Protein AF-A0A7Z9QZH4-F1 (afdb_monomer)

Sequence (266 aa):
MAEKILFDVNVILDYVLETGDYTSVEYAINKISNCQLYGFFPAGLVPLLSHLLEQKLAKTPHPRITYSKEKLKKVMSHLQLIATTGEDALAILDTDSYLTIETARRVCPDAMVITDSPSSLKQFRTFTPRAFVEYYKDRCEKESDQVLFLNLEREYINLMEEVDQALLSVAAKAQYIMGPEVSQFEAGAASYLGTKHAIGVASGTDALVLALRALAIQRSGQEFFSEEDLIITSSFTFIATGDAILRAGATPLFVDIDPNDFNLNV

Radius of gyration: 27.43 Å; Cα contacts (8 Å, |Δi|>4): 304; chains: 1; bounding box: 63×35×81 Å

pLDDT: mean 84.45, std 13.61, range [44.09, 98.56]

Structure (mmCIF, N/CA/C/O backbone):
data_AF-A0A7Z9QZH4-F1
#
_entry.id   AF-A0A7Z9QZH4-F1
#
loop_
_atom_site.group_PDB
_atom_site.id
_atom_site.type_symbol
_atom_site.label_atom_id
_atom_site.label_alt_id
_atom_site.label_comp_id
_atom_site.label_asym_id
_atom_site.label_entity_id
_atom_site.label_seq_id
_atom_site.pdbx_PDB_ins_code
_atom_site.Cartn_x
_atom_site.Cartn_y
_atom_site.Cartn_z
_atom_site.occupancy
_atom_site.B_iso_or_equiv
_atom_site.auth_seq_id
_atom_site.auth_comp_id
_atom_site.auth_asym_id
_atom_site.auth_atom_id
_atom_site.pdbx_PDB_model_num
ATOM 1 N N . MET A 1 1 ? -2.272 -12.629 -16.369 1.00 53.81 1 MET A N 1
ATOM 2 C CA . MET A 1 1 ? -1.274 -11.764 -15.693 1.00 53.81 1 MET A CA 1
ATOM 3 C C . MET A 1 1 ? -0.600 -10.963 -16.794 1.00 53.81 1 MET A C 1
ATOM 5 O O . MET A 1 1 ? -0.205 -11.583 -17.772 1.00 53.81 1 MET A O 1
ATOM 9 N N . ALA A 1 2 ? -0.591 -9.628 -16.739 1.00 65.62 2 ALA A N 1
ATOM 10 C CA . ALA A 1 2 ? -0.040 -8.840 -17.845 1.00 65.62 2 ALA A CA 1
ATOM 11 C C . ALA A 1 2 ? 1.472 -9.080 -17.951 1.00 65.62 2 ALA A C 1
ATOM 13 O O . ALA A 1 2 ? 2.190 -9.034 -16.952 1.00 65.62 2 ALA A O 1
ATOM 14 N N . GLU A 1 3 ? 1.931 -9.414 -19.154 1.00 78.88 3 GLU A N 1
ATOM 15 C CA . GLU A 1 3 ? 3.306 -9.842 -19.377 1.00 78.88 3 GLU A CA 1
ATOM 16 C C . GLU A 1 3 ? 4.289 -8.669 -19.239 1.00 78.88 3 GLU A C 1
ATOM 18 O O . GLU A 1 3 ? 3.986 -7.522 -19.585 1.00 78.88 3 GLU A O 1
ATOM 23 N N . LYS A 1 4 ? 5.480 -8.973 -18.718 1.00 85.88 4 LYS A N 1
ATOM 24 C CA . LYS A 1 4 ? 6.554 -8.01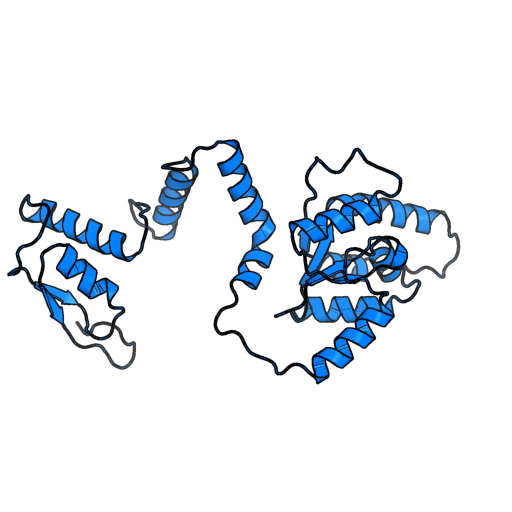1 -18.458 1.00 85.88 4 LYS A CA 1
ATOM 25 C C . LYS A 1 4 ? 7.594 -8.105 -19.561 1.00 85.88 4 LYS A C 1
ATOM 27 O O . LYS A 1 4 ? 8.046 -9.202 -19.893 1.00 85.88 4 LYS A O 1
ATOM 32 N N . ILE A 1 5 ? 7.965 -6.965 -20.123 1.00 88.06 5 ILE A N 1
ATOM 33 C CA . ILE A 1 5 ? 8.861 -6.869 -21.269 1.00 88.06 5 ILE A CA 1
ATOM 34 C C . ILE A 1 5 ? 10.009 -5.945 -20.934 1.00 88.06 5 ILE A C 1
ATOM 36 O O . ILE A 1 5 ? 9.802 -4.821 -20.482 1.00 88.06 5 ILE A O 1
ATOM 40 N N . LEU A 1 6 ? 11.213 -6.412 -21.223 1.00 87.62 6 LEU A N 1
ATOM 41 C CA . LEU A 1 6 ? 12.423 -5.618 -21.150 1.00 87.62 6 LEU A CA 1
ATOM 42 C C . LEU A 1 6 ? 12.956 -5.393 -22.564 1.00 87.62 6 LEU A C 1
ATOM 44 O O . LEU A 1 6 ? 13.095 -6.344 -23.337 1.00 87.62 6 LEU A O 1
ATOM 48 N N . PHE A 1 7 ? 13.243 -4.140 -22.904 1.00 87.06 7 PHE A N 1
ATOM 49 C CA . PHE A 1 7 ? 13.816 -3.803 -24.202 1.00 87.06 7 PHE A CA 1
ATOM 50 C C . PHE A 1 7 ? 15.331 -3.675 -24.125 1.00 87.06 7 PHE A C 1
ATOM 52 O O . PHE A 1 7 ? 15.864 -2.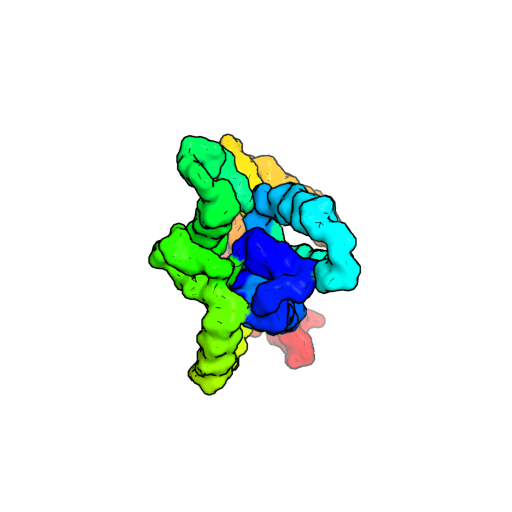967 -23.271 1.00 87.06 7 PHE A O 1
ATOM 59 N N . ASP A 1 8 ? 15.997 -4.302 -25.085 1.00 85.62 8 ASP A N 1
ATOM 60 C CA . ASP A 1 8 ? 17.389 -4.033 -25.415 1.00 85.62 8 ASP A CA 1
ATOM 61 C C . ASP A 1 8 ? 17.554 -2.591 -25.936 1.00 85.62 8 ASP A C 1
ATOM 63 O O . ASP A 1 8 ? 16.694 -2.061 -26.654 1.00 85.62 8 ASP A O 1
ATOM 67 N N . VAL A 1 9 ? 18.677 -1.951 -25.601 1.00 85.25 9 VAL A N 1
ATOM 68 C CA . VAL A 1 9 ? 19.009 -0.594 -26.055 1.00 85.25 9 VAL A CA 1
ATOM 69 C C . VAL A 1 9 ? 19.016 -0.478 -27.581 1.00 85.25 9 VAL A C 1
ATOM 71 O O . VAL A 1 9 ? 18.531 0.524 -28.112 1.00 85.25 9 VAL A O 1
ATOM 74 N N . ASN A 1 10 ? 19.486 -1.504 -28.296 1.00 85.00 10 ASN A N 1
ATOM 75 C CA . ASN A 1 10 ? 19.565 -1.497 -29.757 1.00 85.00 10 ASN A CA 1
ATOM 76 C C . ASN A 1 10 ? 18.176 -1.572 -30.405 1.00 85.00 10 ASN A C 1
ATOM 78 O O . ASN A 1 10 ? 17.927 -0.911 -31.413 1.00 85.00 10 ASN A O 1
ATOM 82 N N . VAL A 1 11 ? 17.231 -2.271 -29.770 1.00 88.44 11 VAL A N 1
ATOM 83 C CA . VAL A 1 11 ? 15.832 -2.348 -30.218 1.00 88.44 11 VAL A CA 1
ATOM 84 C C . VAL A 1 11 ? 15.126 -0.998 -30.066 1.00 88.44 11 VAL A C 1
ATOM 86 O O . VAL A 1 11 ? 14.405 -0.565 -30.969 1.00 88.44 11 VAL A O 1
ATOM 89 N N . ILE A 1 12 ? 15.358 -0.294 -28.952 1.00 88.44 12 ILE A N 1
ATOM 90 C CA . ILE A 1 12 ? 14.843 1.071 -28.755 1.00 88.44 12 ILE A CA 1
ATOM 91 C C . ILE A 1 12 ? 15.473 2.040 -29.758 1.00 88.44 12 ILE A C 1
ATOM 93 O O . ILE A 1 12 ? 14.777 2.879 -30.336 1.00 88.44 12 ILE A O 1
ATOM 97 N N . LEU A 1 13 ? 16.779 1.911 -29.986 1.00 87.12 13 LEU A N 1
ATOM 98 C CA . LEU A 1 13 ? 17.524 2.729 -30.934 1.00 87.12 13 LEU A CA 1
ATOM 99 C C . LEU A 1 13 ? 16.974 2.581 -32.358 1.00 87.12 13 LEU A C 1
ATOM 101 O O . LEU A 1 13 ? 16.729 3.585 -33.026 1.00 87.12 13 LEU A O 1
ATOM 105 N N . ASP A 1 14 ? 16.725 1.348 -32.794 1.00 87.06 14 ASP A N 1
ATOM 106 C CA . ASP A 1 14 ? 16.141 1.057 -34.102 1.00 87.06 14 ASP A CA 1
ATOM 107 C C . ASP A 1 14 ? 14.718 1.609 -34.242 1.00 87.06 14 ASP A C 1
ATOM 109 O O . ASP A 1 14 ? 14.377 2.201 -35.267 1.00 87.06 14 ASP A O 1
ATOM 113 N N . TYR A 1 15 ? 13.906 1.534 -33.184 1.00 89.50 15 TYR A N 1
ATOM 114 C CA . TYR A 1 15 ? 12.572 2.134 -33.182 1.00 89.50 15 TYR A CA 1
ATOM 115 C C . TYR A 1 15 ? 12.590 3.661 -33.347 1.00 89.50 15 TYR A C 1
ATOM 117 O O . TYR A 1 15 ? 11.809 4.218 -34.124 1.00 89.50 15 TYR A O 1
ATOM 125 N N . VAL A 1 16 ? 13.487 4.344 -32.632 1.00 87.56 16 VAL A N 1
ATOM 126 C CA . VAL A 1 16 ? 13.601 5.813 -32.639 1.00 87.56 16 VAL A CA 1
ATOM 127 C C . VAL A 1 16 ? 14.192 6.349 -33.948 1.00 87.56 16 VAL A C 1
ATOM 129 O O . VAL A 1 16 ? 13.857 7.465 -34.358 1.00 87.56 16 VAL A O 1
ATOM 132 N N . LEU A 1 17 ? 15.056 5.563 -34.596 1.00 86.50 17 LEU A N 1
ATOM 133 C CA . LEU A 1 17 ? 15.681 5.885 -35.883 1.00 86.50 17 LEU A CA 1
ATOM 134 C C . LEU A 1 17 ? 14.891 5.371 -37.098 1.00 86.50 17 LEU A C 1
ATOM 136 O O . LEU A 1 17 ? 15.299 5.624 -38.232 1.00 86.50 17 LEU A O 1
ATOM 140 N N . GLU A 1 18 ? 13.787 4.655 -36.864 1.00 85.88 18 GLU A N 1
ATOM 141 C CA . GLU A 1 18 ? 12.973 3.988 -37.892 1.00 85.88 18 GLU A CA 1
ATOM 142 C C . GLU A 1 18 ? 13.789 3.024 -38.769 1.00 85.88 18 GLU A C 1
ATOM 144 O O . GLU A 1 18 ? 13.558 2.875 -39.971 1.00 85.88 18 GLU A O 1
ATOM 149 N N . THR A 1 19 ? 14.763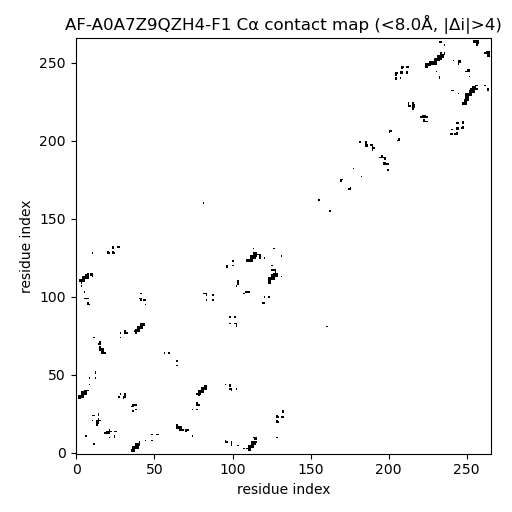 2.358 -38.150 1.00 82.19 19 THR A N 1
ATOM 150 C CA . THR A 1 19 ? 15.607 1.332 -38.765 1.00 82.19 19 THR A CA 1
ATOM 151 C C . THR A 1 19 ? 15.194 -0.062 -38.295 1.00 82.19 19 THR A C 1
ATOM 153 O O . THR A 1 19 ? 14.442 -0.215 -37.336 1.00 82.19 19 THR A O 1
ATOM 156 N N . GLY A 1 20 ? 15.647 -1.104 -38.998 1.00 83.44 20 GLY A N 1
ATOM 157 C CA . GLY A 1 20 ? 15.340 -2.488 -38.623 1.00 83.44 20 GLY A CA 1
ATOM 158 C C . GLY A 1 20 ? 13.835 -2.798 -38.628 1.00 83.44 20 GLY A C 1
ATOM 159 O O . GLY A 1 20 ? 13.087 -2.294 -39.466 1.00 83.44 20 GLY A O 1
ATOM 160 N N . ASP A 1 21 ? 13.392 -3.642 -37.694 1.00 84.12 21 ASP A N 1
ATOM 161 C CA . ASP A 1 21 ? 11.978 -4.005 -37.510 1.00 84.12 21 ASP A CA 1
ATOM 162 C C . ASP A 1 21 ? 11.280 -3.096 -36.482 1.00 84.12 21 ASP A C 1
ATOM 164 O O . ASP A 1 21 ? 10.748 -3.543 -35.462 1.00 84.12 21 ASP A O 1
ATOM 168 N N . TYR A 1 22 ? 11.283 -1.787 -36.743 1.00 84.88 22 TYR A N 1
ATOM 169 C CA . TYR A 1 22 ? 10.650 -0.817 -35.847 1.00 84.88 22 TYR A CA 1
ATOM 170 C C . TYR A 1 22 ? 9.131 -1.015 -35.722 1.00 84.88 22 TYR A C 1
ATOM 172 O O . TYR A 1 22 ? 8.550 -0.626 -34.712 1.00 84.88 22 TYR A O 1
ATOM 180 N N . THR A 1 23 ? 8.473 -1.617 -36.718 1.00 87.69 23 THR A N 1
ATOM 181 C CA . THR A 1 23 ? 7.020 -1.853 -36.716 1.00 87.69 23 THR A CA 1
ATOM 182 C C . THR A 1 23 ? 6.591 -2.837 -35.636 1.00 87.69 23 THR A C 1
ATOM 184 O O . THR A 1 23 ? 5.574 -2.630 -34.969 1.00 87.69 23 THR A O 1
ATOM 187 N N . SER A 1 24 ? 7.377 -3.893 -35.416 1.00 90.44 24 SER A N 1
ATOM 188 C CA . SER A 1 24 ? 7.103 -4.850 -34.345 1.00 90.44 24 SER A CA 1
ATOM 189 C C . SER A 1 24 ? 7.359 -4.244 -32.964 1.00 90.44 24 SER A C 1
ATOM 191 O O . SER A 1 24 ? 6.607 -4.501 -32.023 1.00 90.44 24 SER A O 1
ATOM 193 N N . VAL A 1 25 ? 8.368 -3.375 -32.849 1.00 89.06 25 VAL A N 1
ATOM 194 C CA . VAL A 1 25 ? 8.623 -2.611 -31.617 1.00 89.06 25 VAL A CA 1
ATOM 195 C C . VAL A 1 25 ? 7.486 -1.624 -31.346 1.00 89.06 25 VAL A C 1
ATOM 197 O O . VAL A 1 25 ? 7.002 -1.536 -30.220 1.00 89.06 25 VAL A O 1
ATOM 200 N N . GLU A 1 26 ? 6.985 -0.939 -32.378 1.00 90.25 26 GLU A N 1
ATOM 201 C CA . GLU A 1 26 ? 5.835 -0.036 -32.273 1.00 90.25 26 GLU A CA 1
ATOM 202 C C . GLU A 1 26 ? 4.579 -0.758 -31.773 1.00 90.25 26 GLU A C 1
ATOM 204 O O . GLU A 1 26 ? 3.851 -0.229 -30.930 1.00 90.25 26 GLU A O 1
ATOM 209 N N . TYR A 1 27 ? 4.343 -1.986 -32.244 1.00 89.62 27 TYR A N 1
ATOM 210 C CA . TYR A 1 27 ? 3.264 -2.828 -31.736 1.00 89.62 27 TYR A CA 1
ATOM 211 C C . TYR A 1 27 ? 3.414 -3.092 -30.232 1.00 89.62 27 TYR A C 1
ATOM 213 O O . TYR A 1 27 ? 2.461 -2.867 -29.485 1.00 89.62 27 TYR A O 1
ATOM 221 N N . ALA A 1 28 ? 4.601 -3.513 -29.778 1.00 88.62 28 ALA A N 1
ATOM 222 C CA . ALA A 1 28 ? 4.865 -3.763 -28.361 1.00 88.62 28 ALA A CA 1
ATOM 223 C C . ALA A 1 28 ? 4.669 -2.493 -27.509 1.00 88.62 28 ALA A C 1
ATOM 225 O O . ALA A 1 28 ? 3.976 -2.535 -26.493 1.00 88.62 28 ALA A O 1
ATOM 226 N N . ILE A 1 29 ? 5.180 -1.343 -27.963 1.00 89.12 29 ILE A N 1
ATOM 227 C CA . ILE A 1 29 ? 5.008 -0.049 -27.282 1.00 89.12 29 ILE A CA 1
ATOM 228 C C . ILE A 1 29 ? 3.529 0.334 -27.187 1.00 89.12 29 ILE A C 1
ATOM 230 O O . ILE A 1 29 ? 3.075 0.735 -26.121 1.00 89.12 29 ILE A O 1
ATOM 234 N N . ASN A 1 30 ? 2.744 0.172 -28.257 1.00 88.00 30 ASN A N 1
ATOM 235 C CA . ASN A 1 30 ? 1.309 0.477 -28.224 1.00 88.00 30 ASN A CA 1
ATOM 236 C C . ASN A 1 30 ? 0.546 -0.415 -27.231 1.00 88.00 30 ASN A C 1
ATOM 238 O O . ASN A 1 30 ? -0.403 0.037 -26.593 1.00 88.00 30 ASN A O 1
ATOM 242 N N . LYS A 1 31 ? 0.953 -1.679 -27.078 1.00 87.50 31 LYS A N 1
ATOM 243 C CA . LYS A 1 31 ? 0.379 -2.586 -26.075 1.00 87.50 31 LYS A CA 1
ATOM 244 C C . LYS A 1 31 ? 0.724 -2.165 -24.646 1.00 87.50 31 LYS A C 1
ATOM 246 O O . LYS A 1 31 ? -0.147 -2.233 -23.781 1.00 8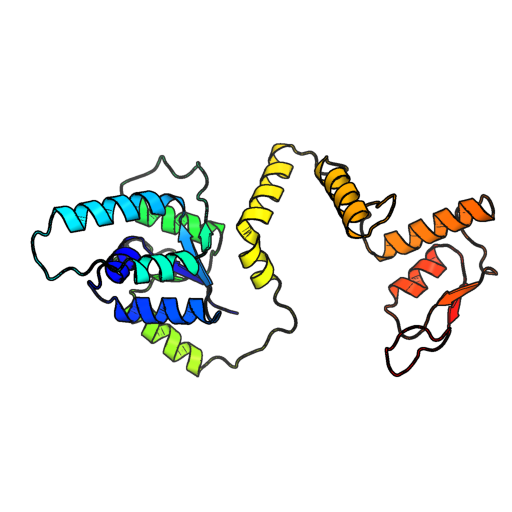7.50 31 LYS A O 1
ATOM 251 N N . ILE A 1 32 ? 1.933 -1.651 -24.423 1.00 86.25 32 ILE A N 1
ATOM 252 C CA . ILE A 1 32 ? 2.335 -1.054 -23.141 1.00 86.25 32 ILE A CA 1
ATOM 253 C C . ILE A 1 32 ? 1.526 0.221 -22.863 1.00 86.25 32 ILE A C 1
ATOM 255 O O . ILE A 1 32 ? 0.947 0.357 -21.788 1.00 86.25 32 ILE A O 1
ATOM 259 N N . SER A 1 33 ? 1.384 1.112 -23.851 1.00 83.62 33 SER A N 1
ATOM 260 C CA . SER A 1 33 ? 0.583 2.341 -23.727 1.00 83.62 33 SER A CA 1
ATOM 261 C C . SER A 1 33 ? -0.885 2.086 -23.378 1.00 83.62 33 SER A C 1
ATOM 263 O O . SER A 1 33 ? -1.502 2.902 -22.703 1.00 83.62 33 SER A O 1
ATOM 265 N N . ASN A 1 34 ? -1.439 0.946 -23.794 1.00 80.69 34 ASN A N 1
ATOM 266 C CA . ASN A 1 34 ? -2.808 0.533 -23.472 1.00 80.69 34 ASN A CA 1
ATOM 267 C C . ASN A 1 34 ? -2.903 -0.326 -22.195 1.00 80.69 34 ASN A C 1
ATOM 269 O O . ASN A 1 34 ? -3.918 -0.987 -21.979 1.00 80.69 34 ASN A O 1
ATOM 273 N N . CYS A 1 35 ? -1.849 -0.362 -21.370 1.00 72.31 35 CYS A N 1
ATOM 274 C CA . CYS A 1 35 ? -1.759 -1.152 -20.137 1.00 72.31 35 CYS A CA 1
ATOM 275 C C . CYS A 1 35 ? -1.993 -2.666 -20.326 1.00 72.31 35 CYS A C 1
ATOM 277 O O . CYS A 1 35 ? -2.408 -3.346 -19.388 1.00 72.31 35 CYS A O 1
ATOM 279 N N . GLN A 1 36 ? -1.740 -3.203 -21.524 1.00 77.62 36 GLN A N 1
ATOM 280 C CA . GLN A 1 36 ? -1.853 -4.643 -21.807 1.00 77.62 36 GLN A CA 1
ATOM 281 C C . GLN A 1 36 ? -0.550 -5.397 -21.490 1.00 77.62 36 GLN A C 1
ATOM 283 O O . GLN A 1 36 ? -0.554 -6.618 -21.344 1.00 77.62 36 GLN A O 1
ATOM 288 N N . LEU A 1 37 ? 0.557 -4.660 -21.398 1.00 84.00 37 LEU A N 1
ATOM 289 C CA . LEU A 1 37 ? 1.911 -5.132 -21.122 1.00 84.00 37 LEU A CA 1
ATOM 290 C C . LEU A 1 37 ? 2.602 -4.144 -20.182 1.00 84.00 37 LEU A C 1
ATOM 292 O O . LEU A 1 37 ? 2.298 -2.950 -20.216 1.00 84.00 37 LEU A O 1
ATOM 296 N N . TYR A 1 38 ? 3.571 -4.625 -19.410 1.00 84.50 38 TYR A N 1
ATOM 297 C CA . TYR A 1 38 ? 4.493 -3.766 -18.670 1.00 84.50 38 TYR A CA 1
ATOM 298 C C . TYR A 1 38 ? 5.810 -3.664 -19.424 1.00 84.50 38 TYR A C 1
ATOM 300 O O . TYR A 1 38 ? 6.416 -4.682 -19.751 1.00 84.50 38 TYR A O 1
ATOM 308 N N . GLY A 1 39 ? 6.235 -2.439 -19.718 1.00 87.81 39 GLY A N 1
ATOM 309 C CA . GLY A 1 39 ? 7.493 -2.169 -20.398 1.00 87.81 39 GLY A CA 1
ATOM 310 C C . GLY A 1 39 ? 8.528 -1.616 -19.435 1.00 87.81 39 GLY A C 1
ATOM 311 O O . GLY A 1 39 ? 8.266 -0.634 -18.747 1.00 87.81 39 GLY A O 1
ATOM 312 N N . PHE A 1 40 ? 9.713 -2.207 -19.443 1.00 86.81 40 PHE A N 1
ATOM 313 C CA . PHE A 1 40 ? 10.831 -1.813 -18.602 1.00 86.81 40 PHE A CA 1
ATOM 314 C C . PHE A 1 40 ? 12.051 -1.449 -19.446 1.00 86.81 40 PHE A C 1
ATOM 316 O O . PHE A 1 40 ? 12.237 -1.967 -20.555 1.00 86.81 40 PHE A O 1
ATOM 323 N N . PHE A 1 41 ? 12.898 -0.573 -18.907 1.00 86.06 41 PHE A N 1
ATOM 324 C CA . PHE A 1 41 ? 14.189 -0.223 -19.495 1.00 86.06 41 PHE A CA 1
ATOM 325 C C . PHE A 1 41 ? 15.240 0.040 -18.403 1.00 86.06 41 PHE A C 1
ATOM 327 O O . PHE A 1 41 ? 14.943 0.756 -17.441 1.00 86.06 41 PHE A O 1
ATOM 334 N N . PRO A 1 42 ? 16.470 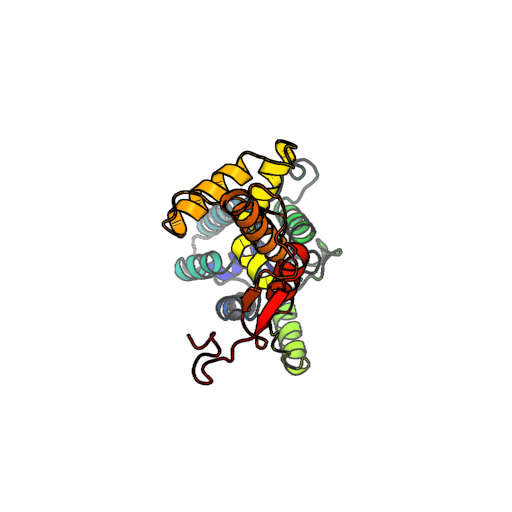-0.495 -18.515 1.00 82.81 42 PRO A N 1
ATOM 335 C CA . PRO A 1 42 ? 17.509 -0.233 -17.522 1.00 82.81 42 PRO A CA 1
ATOM 336 C C . PRO A 1 42 ? 17.919 1.247 -17.523 1.00 82.81 42 PRO A C 1
ATOM 338 O O . PRO A 1 42 ? 18.373 1.784 -18.536 1.00 82.81 42 PRO A O 1
ATOM 341 N N . ALA A 1 43 ? 17.819 1.916 -16.373 1.00 80.31 43 ALA A N 1
ATOM 342 C CA . ALA A 1 43 ? 18.151 3.335 -16.227 1.00 80.31 43 ALA A CA 1
ATOM 343 C C . ALA A 1 43 ? 19.622 3.623 -16.584 1.00 80.31 43 ALA A C 1
ATOM 345 O O . ALA A 1 43 ? 19.926 4.640 -17.208 1.00 80.31 43 ALA A O 1
ATOM 346 N N . GLY A 1 44 ? 20.528 2.687 -16.270 1.00 75.56 44 GLY A N 1
ATOM 347 C CA . GLY A 1 44 ? 21.949 2.770 -16.623 1.00 75.56 44 GLY A CA 1
ATOM 348 C C . GLY A 1 44 ? 22.228 2.799 -18.133 1.00 75.56 44 GLY A C 1
ATOM 349 O O . GLY A 1 44 ? 23.284 3.275 -18.545 1.00 75.56 44 GLY A O 1
ATOM 350 N N . LEU A 1 45 ? 21.279 2.359 -18.970 1.00 80.62 45 LEU A N 1
ATOM 351 C CA . LEU A 1 45 ? 21.405 2.377 -20.432 1.00 80.62 45 LEU A CA 1
ATOM 352 C C . LEU A 1 45 ? 20.857 3.655 -21.077 1.00 80.62 45 LEU A C 1
ATOM 354 O O . LEU A 1 45 ? 21.084 3.874 -22.264 1.00 80.62 45 LEU A O 1
ATOM 358 N N . VAL A 1 46 ? 20.193 4.542 -20.328 1.00 81.62 46 VAL A N 1
ATOM 359 C CA . VAL A 1 46 ? 19.674 5.817 -20.865 1.00 81.62 46 VAL A CA 1
ATOM 360 C C . VAL A 1 46 ? 20.797 6.745 -21.370 1.00 81.62 46 VAL A C 1
ATOM 362 O O . VAL A 1 46 ? 20.670 7.287 -22.477 1.00 81.62 46 VAL A O 1
ATOM 365 N N . PRO A 1 47 ? 21.928 6.919 -20.649 1.00 78.06 47 PRO A N 1
ATOM 366 C CA . PRO A 1 47 ? 23.064 7.674 -21.177 1.00 78.06 47 PRO A CA 1
ATOM 367 C C . PRO A 1 47 ? 23.681 7.011 -22.414 1.00 78.06 47 PRO A C 1
ATOM 369 O O . PRO A 1 47 ? 24.047 7.704 -23.364 1.00 78.06 47 PRO A O 1
ATOM 372 N N . LEU A 1 48 ? 23.751 5.673 -22.434 1.00 79.56 48 LEU A N 1
ATOM 373 C CA . LEU A 1 48 ? 24.275 4.920 -23.573 1.00 79.56 48 LEU A CA 1
ATOM 374 C C . LEU A 1 48 ? 23.389 5.092 -24.810 1.00 79.56 48 LEU A C 1
ATOM 376 O O . LEU A 1 48 ? 23.908 5.361 -25.888 1.00 79.56 48 LEU A O 1
ATOM 380 N N . LEU A 1 49 ? 22.064 5.022 -24.654 1.00 81.88 49 LEU A N 1
ATOM 381 C CA . LEU A 1 49 ? 21.104 5.288 -25.726 1.00 81.88 49 LEU A CA 1
ATOM 382 C C . LEU A 1 49 ? 21.349 6.667 -26.351 1.00 81.88 49 LEU A C 1
ATOM 384 O O . LEU A 1 49 ? 21.409 6.790 -27.573 1.00 81.88 49 LEU A O 1
ATOM 388 N N . SER A 1 50 ? 21.544 7.690 -25.514 1.00 76.88 50 SER A N 1
ATOM 389 C CA . SER A 1 50 ? 21.831 9.057 -25.968 1.00 76.88 50 SER A CA 1
ATOM 390 C C . SER A 1 50 ? 23.146 9.127 -26.754 1.00 76.88 50 SER A C 1
ATOM 392 O O . SER A 1 50 ? 23.179 9.673 -27.856 1.00 76.88 50 SER A O 1
ATOM 394 N N . HIS A 1 51 ? 24.208 8.498 -26.241 1.00 79.50 51 HIS A N 1
ATOM 395 C CA . HIS A 1 51 ? 25.505 8.441 -26.915 1.00 79.50 51 HIS A CA 1
ATOM 396 C C . HIS A 1 51 ? 25.450 7.689 -28.258 1.00 79.50 51 HIS A C 1
ATOM 398 O O . HIS A 1 51 ? 25.994 8.154 -29.262 1.00 79.50 51 HIS A O 1
ATOM 404 N N . LEU A 1 52 ? 24.774 6.538 -28.304 1.00 81.12 52 LEU A N 1
ATOM 405 C CA . LEU A 1 52 ? 24.622 5.730 -29.517 1.00 81.12 52 LEU A CA 1
ATOM 406 C C . LEU A 1 52 ? 23.773 6.445 -30.577 1.00 81.12 52 LEU A C 1
ATOM 408 O O . LEU A 1 52 ? 24.106 6.382 -31.764 1.00 81.12 52 LEU A O 1
ATOM 412 N N . LEU A 1 53 ? 22.719 7.160 -30.162 1.00 81.56 53 LEU A N 1
ATOM 413 C CA . LEU A 1 53 ? 21.927 8.033 -31.036 1.00 81.56 53 LEU A CA 1
ATOM 414 C C . LEU A 1 53 ? 22.812 9.101 -31.688 1.00 81.56 53 LEU A C 1
ATOM 416 O O . LEU A 1 53 ? 22.823 9.220 -32.915 1.00 81.56 53 LEU A O 1
ATOM 420 N N . GLU A 1 54 ? 23.594 9.837 -30.894 1.00 78.25 54 GLU A N 1
ATOM 421 C CA . GLU A 1 54 ? 24.522 10.858 -31.398 1.00 78.25 54 GLU A CA 1
ATOM 422 C C . GLU A 1 54 ? 25.551 10.265 -32.366 1.00 78.25 54 GLU A C 1
ATOM 424 O O . GLU A 1 54 ? 25.792 10.815 -33.444 1.00 78.25 54 GLU A O 1
ATOM 429 N N . GLN A 1 55 ? 26.121 9.106 -32.028 1.00 79.38 55 GLN A N 1
ATOM 430 C CA . GLN A 1 55 ? 27.130 8.452 -32.853 1.00 79.38 55 GLN A CA 1
ATOM 431 C C . GLN A 1 55 ? 26.565 7.959 -34.197 1.00 79.38 55 GLN A C 1
ATOM 433 O O . GLN A 1 55 ? 27.212 8.146 -35.233 1.00 79.38 55 GLN A O 1
ATOM 438 N N . LYS A 1 56 ? 25.371 7.343 -34.210 1.00 76.44 56 LYS A N 1
ATOM 439 C CA . LYS A 1 56 ? 24.706 6.894 -35.450 1.00 76.44 56 LYS A CA 1
ATOM 440 C C . LYS A 1 56 ? 24.307 8.081 -36.335 1.00 76.44 56 LYS A C 1
ATOM 442 O O . LYS A 1 56 ? 24.485 8.009 -37.553 1.00 76.44 56 LYS A O 1
ATOM 447 N N . LEU A 1 57 ? 23.841 9.183 -35.740 1.00 74.31 57 LEU A N 1
ATOM 448 C CA . LEU A 1 57 ? 23.527 10.416 -36.472 1.00 74.31 57 LEU A CA 1
ATOM 449 C C . LEU A 1 57 ? 24.785 11.069 -37.064 1.00 74.31 57 LEU A C 1
ATOM 451 O O . LEU A 1 57 ? 24.769 11.487 -38.218 1.00 74.31 57 LEU A O 1
ATOM 455 N N . ALA A 1 58 ? 25.898 11.095 -36.324 1.00 73.25 58 ALA A N 1
ATOM 456 C CA . ALA A 1 58 ? 27.158 11.678 -36.790 1.00 73.25 58 ALA A CA 1
ATOM 457 C C . ALA A 1 58 ? 27.837 10.866 -37.910 1.00 73.25 58 ALA A C 1
ATOM 459 O O . ALA A 1 58 ? 28.459 11.442 -38.803 1.00 73.25 58 ALA A O 1
ATOM 460 N N . LYS A 1 59 ? 27.727 9.529 -37.885 1.00 67.81 59 LYS A N 1
ATOM 461 C CA . LYS A 1 59 ? 28.339 8.633 -38.886 1.00 67.81 59 LYS A CA 1
ATOM 462 C C . LYS A 1 59 ? 27.566 8.547 -40.208 1.00 67.81 59 LYS A C 1
ATOM 464 O O . LYS A 1 59 ? 28.102 8.003 -41.171 1.00 67.81 59 LYS A O 1
ATOM 469 N N . THR A 1 60 ? 26.343 9.078 -40.281 1.00 57.56 60 THR A N 1
ATOM 470 C CA . THR A 1 60 ? 25.470 8.908 -41.452 1.00 57.56 60 THR A CA 1
ATOM 471 C C . THR A 1 60 ? 25.086 10.261 -42.068 1.00 57.56 60 THR A C 1
ATOM 473 O O . THR A 1 60 ? 24.060 10.827 -41.707 1.00 57.56 60 THR A O 1
ATOM 476 N N . PRO A 1 61 ? 25.844 10.793 -43.046 1.00 49.28 61 PRO A N 1
ATOM 477 C CA . PRO A 1 61 ? 25.534 12.072 -43.697 1.00 49.28 61 PRO A CA 1
ATOM 478 C C . PRO A 1 61 ? 24.382 11.986 -44.727 1.00 49.28 61 PRO A C 1
ATOM 480 O O . PRO A 1 61 ? 24.281 12.830 -45.616 1.00 49.28 61 PRO A O 1
ATOM 483 N N . HIS A 1 62 ? 23.514 10.967 -44.652 1.00 48.53 62 HIS A N 1
ATOM 484 C CA . HIS A 1 62 ? 22.445 10.724 -45.628 1.00 48.53 62 HIS A CA 1
ATOM 485 C C . HIS A 1 62 ? 21.043 11.084 -45.093 1.00 48.53 62 HIS A C 1
ATOM 487 O O . HIS A 1 62 ? 20.704 10.707 -43.974 1.00 48.53 62 HIS A O 1
ATOM 493 N N . PRO A 1 63 ? 20.165 11.687 -45.921 1.00 51.41 63 PRO A N 1
ATOM 494 C CA . PRO A 1 63 ? 18.823 12.162 -45.547 1.00 51.41 63 PRO A CA 1
ATOM 495 C C . PRO A 1 63 ? 17.772 11.047 -45.338 1.00 51.41 63 PRO A C 1
ATOM 497 O O . PRO A 1 63 ? 16.583 11.291 -45.514 1.00 51.41 63 PRO A O 1
ATOM 500 N N . ARG A 1 64 ? 18.184 9.806 -45.032 1.00 54.28 64 ARG A N 1
ATOM 501 C CA . ARG A 1 64 ? 17.284 8.637 -44.921 1.00 54.28 64 ARG A CA 1
ATOM 502 C C . ARG A 1 64 ? 17.068 8.116 -43.500 1.00 54.28 64 ARG A C 1
ATOM 504 O O . ARG A 1 64 ? 16.141 7.340 -43.315 1.00 54.28 64 ARG A O 1
ATOM 511 N N . ILE A 1 65 ? 17.896 8.502 -42.527 1.00 57.41 65 ILE A N 1
ATOM 512 C CA . ILE A 1 65 ? 17.653 8.157 -41.120 1.00 57.41 65 ILE A CA 1
ATOM 513 C C . ILE A 1 65 ? 16.839 9.290 -40.504 1.00 57.41 65 ILE A C 1
ATOM 515 O O . ILE A 1 65 ? 17.335 10.407 -40.345 1.00 57.41 65 ILE A O 1
ATOM 519 N N . THR A 1 66 ? 15.585 8.998 -40.177 1.00 62.78 66 THR A N 1
ATOM 520 C CA . THR A 1 66 ? 14.677 9.950 -39.540 1.00 62.78 66 THR A CA 1
ATOM 521 C C . THR A 1 66 ? 14.747 9.741 -38.035 1.00 62.78 66 THR A C 1
ATOM 523 O O . THR A 1 66 ? 14.230 8.763 -37.509 1.00 62.78 66 THR A O 1
ATOM 526 N N . TYR A 1 67 ? 15.389 10.661 -37.315 1.00 77.94 67 TYR A N 1
ATOM 527 C CA . TYR A 1 67 ? 15.307 10.677 -35.856 1.00 77.94 67 TYR A CA 1
ATOM 528 C C . TYR A 1 67 ? 13.966 11.264 -35.414 1.00 77.94 67 TYR A C 1
ATOM 530 O O . TYR A 1 67 ? 13.698 12.450 -35.632 1.00 77.94 67 TYR A O 1
ATOM 538 N N . SER A 1 68 ? 13.141 10.455 -34.747 1.00 79.75 68 SER A N 1
ATOM 539 C CA . SER A 1 68 ? 11.862 10.915 -34.210 1.00 79.75 68 SER A CA 1
ATOM 540 C C . SER A 1 68 ? 11.953 11.203 -32.711 1.00 79.75 68 SER A C 1
ATOM 542 O O . SER A 1 68 ? 11.864 10.312 -31.862 1.00 79.75 68 SER A O 1
ATOM 544 N N . LYS A 1 69 ? 12.056 12.496 -32.371 1.00 79.00 69 LYS A N 1
ATOM 545 C CA . LYS A 1 69 ? 11.919 12.976 -30.981 1.00 79.00 69 LYS A CA 1
ATOM 546 C C . LYS A 1 69 ? 10.583 12.561 -30.364 1.00 79.00 69 LYS A C 1
ATOM 548 O O . LYS A 1 69 ? 10.520 12.295 -29.168 1.00 79.00 69 LYS A O 1
ATOM 553 N N . GLU A 1 70 ? 9.525 12.505 -31.170 1.00 83.75 70 GLU A N 1
ATOM 554 C CA . GLU A 1 70 ? 8.198 12.084 -30.720 1.00 83.75 70 GLU A CA 1
ATOM 555 C C . GLU A 1 70 ? 8.178 10.606 -30.334 1.00 83.75 70 GLU A C 1
ATOM 557 O O . GLU A 1 70 ? 7.651 10.272 -29.275 1.00 83.75 70 GLU A O 1
ATOM 562 N N . LYS A 1 71 ? 8.814 9.728 -31.122 1.00 85.62 71 LYS A N 1
ATOM 563 C CA . LYS A 1 71 ? 8.949 8.303 -30.784 1.00 85.62 71 LYS A CA 1
ATOM 564 C C . LYS A 1 71 ? 9.801 8.085 -29.540 1.00 85.62 71 LYS A C 1
ATOM 566 O O . LYS A 1 71 ? 9.405 7.285 -28.695 1.00 85.62 71 LYS A O 1
ATOM 571 N N . LEU A 1 72 ? 10.905 8.825 -29.384 1.00 85.44 72 LEU A N 1
ATOM 572 C CA . LEU A 1 72 ? 11.713 8.768 -28.161 1.00 85.44 72 LEU A CA 1
ATOM 573 C C . LEU A 1 72 ? 10.894 9.208 -26.941 1.00 85.44 72 LEU A C 1
ATOM 575 O O . LEU A 1 72 ? 10.851 8.508 -25.936 1.00 85.44 72 LEU A O 1
ATOM 579 N N . LYS A 1 73 ? 10.180 10.335 -27.038 1.00 85.69 73 LYS A N 1
ATOM 580 C CA . LYS A 1 73 ? 9.299 10.794 -25.957 1.00 85.69 73 LYS A CA 1
ATOM 581 C C . LYS A 1 73 ? 8.221 9.757 -25.642 1.00 85.69 73 LYS A C 1
ATOM 583 O O . LYS A 1 73 ? 7.992 9.472 -24.474 1.00 85.69 73 LYS A O 1
ATOM 588 N N . LYS A 1 74 ? 7.595 9.180 -26.673 1.00 85.69 74 LYS A N 1
ATOM 589 C CA . LYS A 1 74 ? 6.559 8.151 -26.540 1.00 85.69 74 LYS A CA 1
ATOM 590 C C . LYS A 1 74 ? 7.093 6.908 -25.840 1.00 85.69 74 LYS A C 1
ATOM 592 O O . LYS A 1 74 ? 6.421 6.402 -24.956 1.00 85.69 74 LYS A O 1
ATOM 597 N N . VAL A 1 75 ? 8.264 6.398 -26.212 1.00 86.94 75 VAL A N 1
ATOM 598 C CA . VAL A 1 75 ? 8.786 5.186 -25.570 1.00 86.94 75 VAL A CA 1
ATOM 599 C C . VAL A 1 75 ? 9.202 5.472 -24.128 1.00 86.94 75 VAL A C 1
ATOM 601 O O . VAL A 1 75 ? 8.753 4.786 -23.217 1.00 86.94 75 VAL A O 1
ATOM 604 N N . MET A 1 76 ? 9.924 6.568 -23.888 1.00 86.44 76 MET A N 1
ATOM 605 C CA . MET A 1 76 ? 10.388 6.930 -22.546 1.00 86.44 76 MET A CA 1
ATOM 606 C C . MET A 1 76 ? 9.251 7.298 -21.584 1.00 86.44 76 MET A C 1
ATOM 608 O O . MET A 1 76 ? 9.416 7.148 -20.383 1.00 86.44 76 MET A O 1
ATOM 612 N N . SER A 1 77 ? 8.098 7.763 -22.079 1.00 85.81 77 SER A N 1
ATOM 613 C CA . SER A 1 77 ? 6.940 8.072 -21.227 1.00 85.81 77 SER A CA 1
ATOM 614 C C . SER A 1 77 ? 6.115 6.849 -20.822 1.00 85.81 77 SER A C 1
ATOM 616 O O . SER A 1 77 ? 5.219 6.987 -19.997 1.00 85.81 77 SER A O 1
ATOM 618 N N . HIS A 1 78 ? 6.346 5.691 -21.446 1.00 85.56 78 HIS A N 1
ATOM 619 C CA . HIS A 1 78 ? 5.578 4.466 -21.195 1.00 85.56 78 HIS A CA 1
ATOM 620 C C . HIS A 1 78 ? 6.435 3.315 -20.663 1.00 85.56 78 HIS A C 1
ATOM 622 O O . HIS A 1 78 ? 5.879 2.336 -20.173 1.00 85.56 78 HIS A O 1
ATOM 628 N N . LEU A 1 79 ? 7.763 3.409 -20.764 1.00 87.06 79 LEU A N 1
ATOM 629 C CA . LEU A 1 79 ? 8.670 2.467 -20.122 1.00 87.06 79 LEU A CA 1
ATOM 630 C C . LEU A 1 79 ? 8.979 2.921 -18.699 1.00 87.06 79 LEU A C 1
ATOM 632 O O . LEU A 1 79 ? 9.293 4.086 -18.459 1.00 87.06 79 LEU A O 1
ATOM 636 N N . GLN A 1 80 ? 8.943 1.979 -17.767 1.00 84.75 80 GLN A N 1
ATOM 637 C CA . GLN A 1 80 ? 9.434 2.195 -16.418 1.00 84.75 80 GLN A CA 1
ATOM 638 C C . GLN A 1 80 ? 10.950 2.020 -16.393 1.00 84.75 80 GLN A C 1
ATOM 640 O O . GLN A 1 80 ? 11.485 1.001 -16.843 1.00 84.75 80 GLN A O 1
ATOM 645 N N . LEU A 1 81 ? 11.641 3.038 -15.885 1.00 83.00 81 LEU A N 1
ATOM 646 C CA . LEU A 1 81 ? 13.088 3.011 -15.730 1.00 83.00 81 LEU A CA 1
ATOM 647 C C . LEU A 1 81 ? 13.446 2.285 -14.440 1.00 83.00 81 LEU A C 1
ATOM 649 O O . LEU A 1 81 ? 12.891 2.579 -13.388 1.00 83.00 81 LEU A O 1
ATOM 653 N N . ILE A 1 82 ? 14.376 1.338 -14.529 1.00 75.19 82 ILE A N 1
ATOM 654 C CA . ILE A 1 82 ? 14.802 0.542 -13.376 1.00 75.19 82 ILE A CA 1
ATOM 655 C C . ILE A 1 82 ? 16.273 0.800 -13.079 1.00 75.19 82 ILE A C 1
ATOM 657 O O . ILE A 1 82 ? 17.124 0.682 -13.963 1.00 75.19 82 ILE A O 1
ATOM 661 N N . ALA A 1 83 ? 16.588 1.096 -11.820 1.00 70.38 83 ALA A N 1
ATOM 662 C CA . ALA A 1 83 ? 17.963 1.188 -11.351 1.00 70.38 83 ALA A CA 1
ATOM 663 C C . ALA A 1 83 ? 18.638 -0.195 -11.274 1.00 70.38 83 ALA A C 1
ATOM 665 O O . ALA A 1 83 ? 18.122 -1.133 -10.668 1.00 70.38 83 ALA A O 1
ATOM 666 N N . THR A 1 84 ? 19.839 -0.299 -11.841 1.00 65.56 84 THR A N 1
ATOM 667 C CA . THR A 1 84 ? 20.748 -1.442 -11.665 1.00 65.56 84 THR A CA 1
ATOM 668 C C . THR A 1 84 ? 21.651 -1.191 -10.457 1.00 65.56 84 THR A C 1
ATOM 670 O O . THR A 1 84 ? 22.198 -0.095 -10.318 1.00 65.56 84 THR A O 1
ATOM 673 N N . THR A 1 85 ? 21.811 -2.170 -9.564 1.00 56.75 85 THR A N 1
ATOM 674 C CA . THR A 1 85 ? 22.675 -2.033 -8.378 1.00 56.75 85 THR A CA 1
ATOM 675 C C . THR A 1 85 ? 24.163 -2.167 -8.711 1.00 56.75 85 THR A C 1
ATOM 677 O O . THR A 1 85 ? 24.547 -2.784 -9.690 1.00 56.75 85 THR A O 1
ATOM 680 N N . GLY A 1 86 ? 25.027 -1.558 -7.894 1.00 51.94 86 GLY A N 1
ATOM 681 C CA . GLY A 1 86 ? 26.458 -1.387 -8.184 1.00 51.94 86 GLY A CA 1
ATOM 682 C C . GLY A 1 86 ? 27.358 -2.631 -8.103 1.00 51.94 86 GLY A C 1
ATOM 683 O O . GLY A 1 86 ? 28.558 -2.484 -8.318 1.00 51.94 86 GLY A O 1
ATOM 684 N N . GLU A 1 87 ? 26.841 -3.834 -7.824 1.00 48.78 87 GLU A N 1
ATOM 685 C CA . GLU A 1 87 ? 27.642 -5.077 -7.910 1.00 48.78 87 GLU A CA 1
ATOM 686 C C . GLU A 1 87 ? 27.977 -5.475 -9.368 1.00 48.78 87 GLU A C 1
ATOM 688 O O . GLU A 1 87 ? 28.806 -6.348 -9.610 1.00 48.78 87 GLU A O 1
ATOM 693 N N . ASP A 1 88 ? 27.424 -4.745 -10.341 1.00 47.91 88 ASP A N 1
ATOM 694 C CA . ASP A 1 88 ? 27.273 -5.143 -11.743 1.00 47.91 88 ASP A CA 1
ATOM 695 C C . ASP A 1 88 ? 28.258 -4.497 -12.739 1.00 47.91 88 ASP A C 1
ATOM 697 O O . ASP A 1 88 ? 28.116 -4.645 -13.950 1.00 47.91 88 ASP A O 1
ATOM 701 N N . ALA A 1 89 ? 29.281 -3.774 -12.268 1.00 45.72 89 ALA A N 1
ATOM 702 C CA . ALA A 1 89 ? 30.166 -2.990 -13.146 1.00 45.72 89 ALA A CA 1
ATOM 703 C C . ALA A 1 89 ? 31.518 -3.652 -13.499 1.00 45.72 89 ALA A C 1
ATOM 705 O O . ALA A 1 89 ? 32.281 -3.083 -14.280 1.00 45.72 89 ALA A O 1
ATOM 706 N N . LEU A 1 90 ? 31.863 -4.811 -12.920 1.00 46.22 90 LEU A N 1
ATOM 707 C CA . LEU A 1 90 ? 33.251 -5.317 -12.932 1.00 46.22 90 LEU A CA 1
ATOM 708 C C . LEU A 1 90 ? 33.495 -6.626 -13.706 1.00 46.22 90 LEU A C 1
ATOM 710 O O . LEU A 1 90 ? 34.649 -7.048 -13.798 1.00 46.22 90 LEU A O 1
ATOM 714 N N . ALA A 1 91 ? 32.481 -7.244 -14.321 1.00 44.09 91 ALA A N 1
ATOM 715 C CA . ALA A 1 91 ? 32.655 -8.500 -15.055 1.00 44.09 91 ALA A CA 1
ATOM 716 C C . ALA A 1 91 ? 32.121 -8.458 -16.509 1.00 44.09 91 ALA A C 1
ATOM 718 O O . ALA A 1 91 ? 30.971 -8.772 -16.767 1.00 44.09 91 ALA A O 1
ATOM 719 N N . ILE A 1 92 ? 33.045 -8.208 -17.452 1.00 47.22 92 ILE A N 1
ATOM 720 C CA . ILE A 1 92 ? 33.102 -8.762 -18.829 1.00 47.22 92 ILE A CA 1
ATOM 721 C C . ILE A 1 92 ? 32.256 -8.110 -19.968 1.00 47.22 92 ILE A C 1
ATOM 723 O O . ILE A 1 92 ? 31.038 -8.187 -20.021 1.00 47.22 92 ILE A O 1
ATOM 727 N N . LEU A 1 93 ? 33.016 -7.594 -20.954 1.00 50.06 93 LEU A N 1
ATOM 728 C CA . LEU A 1 93 ? 32.899 -7.482 -22.434 1.00 50.06 93 LEU A CA 1
ATOM 729 C C . LEU A 1 93 ? 31.624 -7.018 -23.179 1.00 50.06 93 LEU A C 1
ATOM 731 O O . LEU A 1 93 ? 31.806 -6.600 -24.321 1.00 50.06 93 LEU A O 1
ATOM 735 N N . ASP A 1 94 ? 30.415 -7.000 -22.612 1.00 57.94 94 ASP A N 1
ATOM 736 C CA . ASP A 1 94 ? 29.228 -6.441 -23.303 1.00 57.94 94 ASP A CA 1
ATOM 737 C C . ASP A 1 94 ? 28.241 -5.810 -22.305 1.00 57.94 94 ASP A C 1
ATOM 739 O O . ASP A 1 94 ? 27.398 -6.477 -21.699 1.00 57.94 94 ASP A O 1
ATOM 743 N N . THR A 1 95 ? 28.422 -4.514 -22.041 1.00 60.56 95 THR A N 1
ATOM 744 C CA . THR A 1 95 ? 27.781 -3.805 -20.921 1.00 60.56 95 THR A CA 1
ATOM 745 C C . THR A 1 95 ? 26.264 -3.645 -21.060 1.00 60.56 95 THR A C 1
ATOM 747 O O . THR A 1 95 ? 25.580 -3.543 -20.044 1.00 60.56 95 THR A O 1
ATOM 750 N N . ASP A 1 96 ? 25.713 -3.624 -22.273 1.00 64.38 96 ASP A N 1
ATOM 751 C CA . ASP A 1 96 ? 24.276 -3.441 -22.527 1.00 64.38 96 ASP A CA 1
ATOM 752 C C . ASP A 1 96 ? 23.456 -4.724 -22.322 1.00 64.38 96 ASP A C 1
ATOM 754 O O . ASP A 1 96 ? 22.453 -4.709 -21.594 1.00 64.38 96 ASP A O 1
ATOM 758 N N . SER A 1 97 ? 23.922 -5.846 -22.873 1.00 64.81 97 SER A N 1
ATOM 759 C CA . SER A 1 97 ? 23.334 -7.174 -22.674 1.00 64.81 97 SER A CA 1
ATOM 760 C C . SER A 1 97 ? 23.311 -7.564 -21.191 1.00 64.81 97 SER A C 1
ATOM 762 O O . SER A 1 97 ? 22.311 -8.091 -20.697 1.00 64.81 97 SER A O 1
ATOM 764 N N . TYR A 1 98 ? 24.385 -7.266 -20.450 1.00 69.00 98 TYR A N 1
ATOM 765 C CA . TYR A 1 98 ? 24.495 -7.595 -19.025 1.00 69.00 98 TYR A CA 1
ATOM 766 C C . TYR A 1 98 ? 23.568 -6.753 -18.136 1.00 69.00 98 TYR A C 1
ATOM 768 O O . TYR A 1 98 ? 22.843 -7.303 -17.308 1.00 69.00 98 TYR A O 1
ATOM 776 N N . LEU A 1 99 ? 23.514 -5.430 -18.337 1.00 69.38 99 LEU A N 1
ATOM 777 C CA . LEU A 1 99 ? 22.607 -4.573 -17.560 1.00 69.38 99 LEU A CA 1
ATOM 778 C C . LEU A 1 99 ? 21.139 -4.956 -17.791 1.00 69.38 99 LEU A C 1
ATOM 780 O O . LEU A 1 99 ? 20.338 -4.941 -16.857 1.00 69.38 99 LEU A O 1
ATOM 784 N N . THR A 1 100 ? 20.801 -5.364 -19.015 1.00 69.12 100 THR A N 1
ATOM 785 C CA . THR A 1 100 ? 19.481 -5.908 -19.365 1.00 69.12 100 THR A CA 1
ATOM 786 C C . THR A 1 100 ? 19.204 -7.213 -18.599 1.00 69.12 100 THR A C 1
ATOM 788 O O . THR A 1 100 ? 18.152 -7.361 -17.980 1.00 69.12 100 THR A O 1
ATOM 791 N N . ILE A 1 101 ? 20.170 -8.135 -18.548 1.00 69.25 101 ILE A N 1
ATOM 792 C CA . ILE A 1 101 ? 20.079 -9.394 -17.786 1.00 69.25 101 ILE A CA 1
ATOM 793 C C . ILE A 1 101 ? 19.810 -9.157 -16.302 1.00 69.25 101 ILE A C 1
ATOM 795 O O . ILE A 1 101 ? 18.875 -9.737 -15.752 1.00 69.25 101 ILE A O 1
ATOM 799 N N . GLU A 1 102 ? 20.629 -8.340 -15.647 1.00 69.19 102 GLU A N 1
ATOM 800 C CA . GLU A 1 102 ? 20.553 -8.192 -14.191 1.00 69.19 102 GLU A CA 1
ATOM 801 C C . GLU A 1 102 ? 19.310 -7.402 -13.778 1.00 69.19 102 GLU A C 1
ATOM 803 O O . GLU A 1 102 ? 18.635 -7.757 -12.808 1.00 69.19 102 GLU A O 1
ATOM 808 N N . THR A 1 103 ? 18.906 -6.423 -14.596 1.00 69.94 103 THR A N 1
ATOM 809 C CA . THR A 1 103 ? 17.605 -5.756 -14.444 1.00 69.94 103 THR A CA 1
ATOM 810 C C . THR A 1 103 ? 16.457 -6.766 -14.503 1.00 69.94 103 THR A C 1
ATOM 812 O O . THR A 1 103 ? 15.583 -6.755 -13.632 1.00 69.94 103 THR A O 1
ATOM 815 N N . ALA A 1 104 ? 16.467 -7.671 -15.493 1.00 70.56 104 ALA A N 1
ATOM 816 C CA . ALA A 1 104 ? 15.457 -8.720 -15.607 1.00 70.56 104 ALA A CA 1
ATOM 817 C C . ALA A 1 104 ? 15.474 -9.657 -14.388 1.00 70.56 104 ALA A C 1
ATOM 819 O O . ALA A 1 104 ? 14.425 -9.871 -13.790 1.00 70.56 104 ALA A O 1
ATOM 820 N N . ARG A 1 105 ? 16.639 -10.156 -13.947 1.00 71.25 105 ARG A N 1
ATOM 821 C CA . ARG A 1 105 ? 16.730 -11.062 -12.780 1.00 71.25 105 ARG A CA 1
ATOM 822 C C . ARG A 1 105 ? 16.151 -10.450 -11.513 1.00 71.25 105 ARG A C 1
ATOM 824 O O . ARG A 1 105 ? 15.482 -11.145 -10.755 1.00 71.25 105 ARG A O 1
ATOM 831 N N . ARG A 1 106 ? 16.446 -9.174 -11.271 1.00 69.00 106 ARG A N 1
ATOM 832 C CA . ARG A 1 106 ? 16.078 -8.491 -10.032 1.00 69.00 106 ARG A CA 1
ATOM 833 C C . ARG A 1 106 ? 14.592 -8.167 -9.979 1.00 69.00 106 ARG A C 1
ATOM 835 O O . ARG A 1 106 ? 13.954 -8.386 -8.955 1.00 69.00 106 ARG A O 1
ATOM 842 N N . VAL A 1 107 ? 14.065 -7.604 -11.061 1.00 65.38 107 VAL A N 1
ATOM 843 C CA . VAL A 1 107 ? 12.757 -6.942 -11.028 1.00 65.38 107 VAL A CA 1
ATOM 844 C C . VAL A 1 107 ? 11.661 -7.786 -11.658 1.00 65.38 107 VAL A C 1
ATOM 846 O O . VAL A 1 107 ? 10.521 -7.794 -11.194 1.00 65.38 107 VAL A O 1
ATOM 849 N N . CYS A 1 108 ? 11.996 -8.527 -12.710 1.00 69.94 108 CYS A N 1
ATOM 850 C CA . CYS A 1 108 ? 11.040 -9.345 -13.439 1.00 69.94 108 CYS A CA 1
ATOM 851 C C . CYS A 1 108 ? 11.701 -10.657 -13.884 1.00 69.94 108 CYS A C 1
ATOM 853 O O . CYS A 1 108 ? 12.017 -10.787 -15.068 1.00 69.94 108 CYS A O 1
ATOM 855 N N . PRO A 1 109 ? 11.907 -11.636 -12.984 1.00 69.75 109 PRO A N 1
ATOM 856 C CA . PRO A 1 109 ? 12.597 -12.884 -13.326 1.00 69.75 109 PRO A CA 1
ATOM 857 C C . PRO A 1 109 ? 11.973 -13.610 -14.529 1.00 69.75 109 PRO A C 1
ATOM 859 O O . PRO A 1 109 ? 12.679 -14.231 -15.320 1.00 69.75 109 PRO A O 1
ATOM 862 N N . ASP A 1 110 ? 10.655 -13.464 -14.695 1.00 73.56 110 ASP A N 1
ATOM 863 C CA . ASP A 1 110 ? 9.865 -14.034 -15.789 1.00 73.56 110 ASP A CA 1
ATOM 864 C C . ASP A 1 110 ? 9.688 -13.089 -16.997 1.00 73.56 110 ASP A C 1
ATOM 866 O O . ASP A 1 110 ? 8.884 -13.372 -17.890 1.00 73.56 110 ASP A O 1
ATOM 870 N N . ALA A 1 111 ? 10.392 -11.949 -17.040 1.00 78.50 111 ALA A N 1
ATOM 871 C CA . ALA A 1 111 ? 10.284 -11.007 -18.150 1.00 78.50 111 ALA A CA 1
ATOM 872 C C . ALA A 1 111 ? 10.737 -11.625 -19.471 1.00 78.50 111 ALA A C 1
ATOM 874 O O . ALA A 1 111 ? 11.694 -12.400 -19.558 1.00 78.50 111 ALA A O 1
ATOM 875 N N . MET A 1 112 ? 10.056 -11.197 -20.528 1.00 86.38 112 MET A N 1
ATOM 876 C CA . MET A 1 112 ? 10.480 -11.441 -21.893 1.00 86.38 112 MET A CA 1
ATOM 877 C C . MET A 1 112 ? 11.419 -10.329 -22.337 1.00 86.38 112 MET A C 1
ATOM 879 O O . MET A 1 112 ? 11.094 -9.148 -22.221 1.00 86.38 112 MET A O 1
ATOM 883 N N . VAL A 1 113 ? 12.578 -10.702 -22.868 1.00 86.31 113 VAL A N 1
ATOM 884 C CA . VAL A 1 113 ? 13.564 -9.738 -23.360 1.00 86.31 113 VAL A CA 1
ATOM 885 C C . VAL A 1 113 ? 13.422 -9.615 -24.871 1.00 86.31 113 VAL A C 1
ATOM 887 O O . VAL A 1 113 ? 13.593 -10.601 -25.592 1.00 86.31 113 VAL A O 1
ATOM 890 N N . ILE A 1 114 ? 13.115 -8.414 -25.357 1.00 87.19 114 ILE A N 1
ATOM 891 C CA . ILE A 1 114 ? 13.094 -8.119 -26.791 1.00 87.19 114 ILE A CA 1
ATOM 892 C C . ILE A 1 114 ? 14.466 -7.574 -27.182 1.00 87.19 114 ILE A C 1
ATOM 894 O O . ILE A 1 114 ? 14.842 -6.482 -26.760 1.00 87.19 114 ILE A O 1
ATOM 898 N N . THR A 1 115 ? 15.198 -8.338 -27.992 1.00 84.81 115 THR A N 1
ATOM 899 C CA . THR A 1 115 ? 16.582 -8.057 -28.409 1.00 84.81 115 THR A CA 1
ATOM 900 C C . THR A 1 115 ? 16.794 -8.435 -29.877 1.00 84.81 115 THR A C 1
ATOM 902 O O . THR A 1 115 ? 16.129 -9.327 -30.409 1.00 84.81 115 THR A O 1
ATOM 905 N N . ASP A 1 116 ? 17.730 -7.766 -30.546 1.00 79.75 116 ASP A N 1
ATOM 906 C CA . ASP A 1 116 ? 18.204 -8.154 -31.878 1.00 79.75 116 ASP A CA 1
ATOM 907 C C . ASP A 1 116 ? 19.216 -9.318 -31.832 1.00 79.75 116 ASP A C 1
ATOM 909 O O . ASP A 1 116 ? 19.454 -9.969 -32.853 1.00 79.75 116 ASP A O 1
ATOM 913 N N . SER A 1 117 ? 19.729 -9.645 -30.637 1.00 74.88 117 SER A N 1
ATOM 914 C CA . SER A 1 117 ? 20.805 -10.613 -30.399 1.00 74.88 117 SER A CA 1
ATOM 915 C C . SER A 1 117 ? 20.417 -11.695 -29.366 1.00 74.88 117 SER A C 1
ATOM 917 O O . SER A 1 117 ? 21.057 -11.836 -28.319 1.00 74.88 117 SER A O 1
ATOM 919 N N . PRO A 1 118 ? 19.402 -12.548 -29.638 1.00 65.88 118 PRO A N 1
ATOM 920 C CA . PRO A 1 118 ? 18.834 -13.474 -28.645 1.00 65.88 118 PRO A CA 1
ATOM 921 C C . PRO A 1 118 ? 19.822 -14.514 -28.095 1.00 65.88 118 PRO A C 1
ATOM 923 O O . PRO A 1 118 ? 19.636 -15.038 -26.995 1.00 65.88 118 PRO A O 1
ATOM 926 N N . SER A 1 119 ? 20.876 -14.834 -28.854 1.00 61.62 119 SER A N 1
ATOM 927 C CA . SER A 1 119 ? 21.875 -15.851 -28.506 1.00 61.62 119 SER A CA 1
ATOM 928 C C . SER A 1 119 ? 22.714 -15.511 -27.275 1.00 61.62 119 SER A C 1
ATOM 930 O O . SER A 1 119 ? 23.234 -16.435 -26.645 1.00 61.62 119 SER A O 1
ATOM 932 N N . SER A 1 120 ? 22.833 -14.226 -26.932 1.00 60.75 120 SER A N 1
ATOM 933 C CA . SER A 1 120 ? 23.615 -13.734 -25.789 1.00 60.75 120 SER A CA 1
ATOM 934 C C . SER A 1 120 ? 22.860 -13.848 -24.456 1.00 60.75 120 SER A C 1
ATOM 936 O O . SER A 1 120 ? 23.455 -13.719 -23.392 1.00 60.75 120 SER A O 1
ATOM 938 N N . LEU A 1 121 ? 21.557 -14.157 -24.499 1.00 64.06 121 LEU A N 1
ATOM 939 C CA . LEU A 1 121 ? 20.622 -14.017 -23.377 1.00 64.06 121 LEU A CA 1
ATOM 940 C C . LEU A 1 121 ? 19.872 -15.324 -23.034 1.00 64.06 121 LEU A C 1
ATOM 942 O O . LEU A 1 121 ? 18.749 -15.296 -22.541 1.00 64.06 121 LEU A O 1
ATOM 946 N N . LYS A 1 122 ? 20.489 -16.493 -23.266 1.00 64.31 122 LYS A N 1
ATOM 947 C CA . LYS A 1 122 ? 19.851 -17.837 -23.201 1.00 64.31 122 LYS A CA 1
ATOM 948 C C . LYS A 1 122 ? 19.140 -18.203 -21.890 1.00 64.31 122 LYS A C 1
ATOM 950 O O . LYS A 1 122 ? 18.388 -19.171 -21.860 1.00 64.31 122 LYS A O 1
ATOM 955 N N . GLN A 1 123 ? 19.424 -17.487 -20.810 1.00 69.00 123 GLN A N 1
ATOM 956 C CA . GLN A 1 123 ? 18.829 -17.696 -19.489 1.00 69.00 123 GLN A CA 1
ATOM 957 C C . GLN A 1 123 ? 17.448 -17.043 -19.317 1.00 69.00 123 GLN A C 1
ATOM 959 O O . GLN A 1 123 ? 16.774 -17.326 -18.333 1.00 69.00 123 GLN A O 1
ATOM 964 N N . PHE A 1 124 ? 17.021 -16.212 -20.271 1.00 71.00 124 PHE A N 1
ATOM 965 C CA . PHE A 1 124 ? 15.701 -15.586 -20.304 1.00 71.00 124 PHE A CA 1
ATOM 966 C C . PHE A 1 124 ? 14.910 -16.004 -21.537 1.00 71.00 124 PHE A C 1
ATOM 968 O O . PHE A 1 124 ? 15.463 -16.484 -22.528 1.00 71.00 124 PHE A O 1
ATOM 975 N N . ARG A 1 125 ? 13.595 -15.767 -21.498 1.00 81.75 125 ARG A N 1
ATOM 976 C CA . ARG A 1 125 ? 12.750 -15.858 -22.690 1.00 81.75 125 ARG A CA 1
ATOM 977 C C . ARG A 1 125 ? 13.046 -14.670 -23.595 1.00 81.75 125 ARG A C 1
ATOM 979 O O . ARG A 1 125 ? 12.564 -13.566 -23.355 1.00 81.75 125 ARG A O 1
ATOM 986 N N . THR A 1 126 ? 13.867 -14.894 -24.611 1.00 85.06 126 THR A N 1
ATOM 987 C CA . THR A 1 126 ? 14.300 -13.850 -25.538 1.00 85.06 126 THR A CA 1
ATOM 988 C C . THR A 1 126 ? 13.574 -13.954 -26.863 1.00 85.06 126 THR A C 1
ATOM 990 O O . THR A 1 126 ? 13.333 -15.042 -27.388 1.00 85.06 126 THR A O 1
ATOM 993 N N . PHE A 1 127 ? 13.231 -12.798 -27.414 1.00 86.75 127 PHE A N 1
ATOM 994 C CA . PHE A 1 127 ? 12.518 -12.687 -28.672 1.00 86.75 127 PHE A CA 1
ATOM 995 C C . PHE A 1 127 ? 13.171 -11.612 -29.528 1.00 86.75 127 PHE A C 1
ATOM 997 O O . PHE A 1 127 ? 13.532 -10.545 -29.038 1.00 86.75 127 PHE A O 1
ATOM 1004 N N . THR A 1 128 ? 13.256 -11.862 -30.831 1.00 89.94 128 THR A N 1
ATOM 1005 C CA . THR A 1 128 ? 13.353 -10.749 -31.777 1.00 89.94 128 THR A CA 1
ATOM 1006 C C . THR A 1 128 ? 12.027 -9.977 -31.772 1.00 89.94 128 THR A C 1
ATOM 1008 O O . THR A 1 128 ? 10.993 -10.575 -31.451 1.00 89.94 128 THR A O 1
ATOM 1011 N N . PRO A 1 129 ? 11.997 -8.684 -32.154 1.00 89.50 129 PRO A N 1
ATOM 1012 C CA . PRO A 1 129 ? 10.753 -7.912 -32.199 1.00 89.50 129 PRO A CA 1
ATOM 1013 C C . PRO A 1 129 ? 9.622 -8.639 -32.940 1.00 89.50 129 PRO A C 1
ATOM 1015 O O . PRO A 1 129 ? 8.520 -8.780 -32.412 1.00 89.50 129 PRO A O 1
ATOM 1018 N N . ARG A 1 130 ? 9.912 -9.198 -34.121 1.00 90.69 130 ARG A N 1
ATOM 1019 C CA . ARG A 1 130 ? 8.948 -9.983 -34.898 1.00 90.69 130 ARG A CA 1
ATOM 1020 C C . ARG A 1 130 ? 8.454 -11.234 -34.174 1.00 90.69 130 ARG A C 1
ATOM 1022 O O . ARG A 1 130 ? 7.249 -11.473 -34.132 1.00 90.69 130 ARG A O 1
ATOM 1029 N N . ALA A 1 131 ? 9.370 -12.021 -33.606 1.00 89.69 131 ALA A N 1
ATOM 1030 C CA . ALA A 1 131 ? 9.018 -13.251 -32.900 1.00 89.69 131 ALA A CA 1
ATOM 1031 C C . ALA A 1 131 ? 8.138 -12.962 -31.676 1.00 89.69 131 ALA A C 1
ATOM 1033 O O . ALA A 1 131 ? 7.218 -13.724 -31.390 1.00 89.69 131 ALA A O 1
ATOM 1034 N N . PHE A 1 132 ? 8.376 -11.835 -30.995 1.00 90.12 132 PHE A N 1
ATOM 1035 C CA . PHE A 1 132 ? 7.529 -11.379 -29.898 1.00 90.12 132 PHE A CA 1
ATOM 1036 C C . PHE A 1 132 ? 6.095 -11.101 -30.370 1.00 90.12 132 PHE A C 1
ATOM 1038 O O . PHE A 1 132 ? 5.145 -11.565 -29.746 1.00 90.12 132 PHE A O 1
ATOM 1045 N N . VAL A 1 133 ? 5.916 -10.384 -31.486 1.00 88.94 133 VAL A N 1
ATOM 1046 C CA . VAL A 1 133 ? 4.577 -10.078 -32.022 1.00 88.94 133 VAL A CA 1
ATOM 1047 C C . VAL A 1 133 ? 3.820 -11.351 -32.396 1.00 88.94 133 VAL A C 1
ATOM 1049 O O . VAL A 1 133 ? 2.631 -11.460 -32.094 1.00 88.94 133 VAL A O 1
ATOM 1052 N N . GLU A 1 134 ? 4.490 -12.299 -33.053 1.00 90.06 134 GLU A N 1
ATOM 1053 C CA . GLU A 1 134 ? 3.903 -13.587 -33.440 1.00 90.06 134 GLU A CA 1
ATOM 1054 C C . GLU A 1 134 ? 3.490 -14.401 -32.202 1.00 90.06 134 GLU A C 1
ATOM 1056 O O . GLU A 1 134 ? 2.345 -14.847 -32.120 1.00 90.06 134 GLU A O 1
ATOM 1061 N N . TYR A 1 135 ? 4.374 -14.500 -31.202 1.00 88.00 135 TYR A N 1
ATOM 1062 C CA . TYR A 1 135 ? 4.090 -15.147 -29.918 1.00 88.00 135 TYR A CA 1
ATOM 1063 C C . TYR A 1 135 ? 2.906 -14.496 -29.186 1.00 88.00 135 TYR A C 1
ATOM 1065 O O . TYR A 1 135 ? 1.973 -15.184 -28.773 1.00 88.00 135 TYR A O 1
ATOM 1073 N N . TYR A 1 136 ? 2.917 -13.168 -29.046 1.00 85.19 136 TYR A N 1
ATOM 1074 C CA . TYR A 1 136 ? 1.910 -12.450 -28.267 1.00 85.19 136 TYR A CA 1
ATOM 1075 C C . TYR A 1 136 ? 0.524 -12.523 -28.915 1.00 85.19 136 TYR A C 1
ATOM 1077 O O . TYR A 1 136 ? -0.474 -12.682 -28.218 1.00 85.19 136 TYR A O 1
ATOM 1085 N N . LYS A 1 137 ? 0.444 -12.453 -30.252 1.00 85.62 137 LYS A N 1
ATOM 1086 C CA . LYS A 1 137 ? -0.826 -12.606 -30.980 1.00 85.62 137 LYS A CA 1
ATOM 1087 C C . LYS A 1 137 ? -1.431 -13.997 -30.794 1.00 85.62 137 LYS A C 1
ATOM 1089 O O . LYS A 1 137 ? -2.596 -14.085 -30.424 1.00 85.62 137 LYS A O 1
ATOM 1094 N N . ASP A 1 138 ? -0.637 -15.053 -30.984 1.00 83.88 138 ASP A N 1
ATOM 1095 C CA . ASP A 1 138 ? -1.086 -16.441 -30.785 1.00 83.88 138 ASP A CA 1
ATOM 1096 C C . ASP A 1 138 ? -1.554 -16.692 -29.342 1.00 83.88 138 ASP A C 1
ATOM 1098 O O . ASP A 1 138 ? -2.522 -17.415 -29.104 1.00 83.88 138 ASP A O 1
ATOM 1102 N N . ARG A 1 139 ? -0.902 -16.053 -28.364 1.00 77.50 139 ARG A N 1
ATOM 1103 C CA . ARG A 1 139 ? -1.285 -16.151 -26.955 1.00 77.50 139 ARG A CA 1
ATOM 1104 C C . ARG A 1 139 ? -2.577 -15.397 -26.635 1.00 77.50 139 ARG A C 1
ATOM 1106 O O . ARG A 1 139 ? -3.440 -15.968 -25.970 1.00 77.50 139 ARG A O 1
ATOM 1113 N N . CYS A 1 140 ? -2.731 -14.155 -27.102 1.00 71.69 140 CYS A N 1
ATOM 1114 C CA . CYS A 1 140 ? -3.958 -13.374 -26.894 1.00 71.69 140 CYS A CA 1
ATOM 1115 C C . CYS A 1 140 ? -5.205 -14.087 -27.435 1.00 71.69 140 CYS A C 1
ATOM 1117 O O . CYS A 1 140 ? -6.288 -13.908 -26.895 1.00 71.69 140 CYS A O 1
ATOM 1119 N N . GLU A 1 141 ? -5.064 -14.908 -28.476 1.00 62.75 141 GLU A N 1
ATOM 1120 C CA . GLU A 1 141 ? -6.163 -15.717 -29.015 1.00 62.75 141 GLU A CA 1
ATOM 1121 C C . GLU A 1 141 ? -6.521 -16.930 -28.128 1.00 62.75 141 GLU A C 1
ATOM 1123 O O . GLU A 1 141 ? -7.606 -17.494 -28.272 1.00 62.75 141 GLU A O 1
ATOM 1128 N N . LYS A 1 142 ? -5.635 -17.337 -27.207 1.00 61.75 142 LYS A N 1
ATOM 1129 C CA . LYS A 1 142 ? -5.761 -18.560 -26.390 1.00 61.75 142 LYS A CA 1
ATOM 1130 C C . LYS A 1 142 ? -6.065 -18.314 -24.912 1.00 61.75 142 LYS A C 1
ATOM 1132 O O . LYS A 1 142 ? -6.562 -19.224 -24.248 1.00 61.75 142 LYS A O 1
ATOM 1137 N N . GLU A 1 143 ? -5.754 -17.142 -24.368 1.00 62.22 143 GLU A N 1
ATOM 1138 C CA . GLU A 1 143 ? -5.991 -16.830 -22.955 1.00 62.22 143 GLU A CA 1
ATOM 1139 C C . GLU A 1 143 ? -7.417 -16.292 -22.749 1.00 62.22 143 GLU A C 1
ATOM 1141 O O . GLU A 1 143 ? -7.823 -15.334 -23.399 1.00 62.22 143 GLU A O 1
ATOM 1146 N N . SER A 1 144 ? -8.200 -16.889 -21.838 1.00 53.25 144 SER A N 1
ATOM 1147 C CA . SER A 1 144 ? -9.438 -16.245 -21.384 1.00 53.25 144 SER A CA 1
ATOM 1148 C C . SER A 1 144 ? -9.060 -15.067 -20.490 1.00 53.25 144 SER A C 1
ATOM 1150 O O . SER A 1 144 ? -8.351 -15.283 -19.503 1.00 53.25 144 SER A O 1
ATOM 1152 N N . ASP A 1 145 ? -9.551 -13.867 -20.796 1.00 63.12 145 ASP A N 1
ATOM 1153 C CA . ASP A 1 145 ? -9.343 -12.655 -19.997 1.00 63.12 145 ASP A CA 1
ATOM 1154 C C . ASP A 1 145 ? -9.918 -12.819 -18.576 1.00 63.12 145 ASP A C 1
ATOM 1156 O O . ASP A 1 145 ? -11.047 -12.427 -18.277 1.00 63.12 145 ASP A O 1
ATOM 1160 N N . GLN A 1 146 ? -9.151 -13.425 -17.665 1.00 69.56 146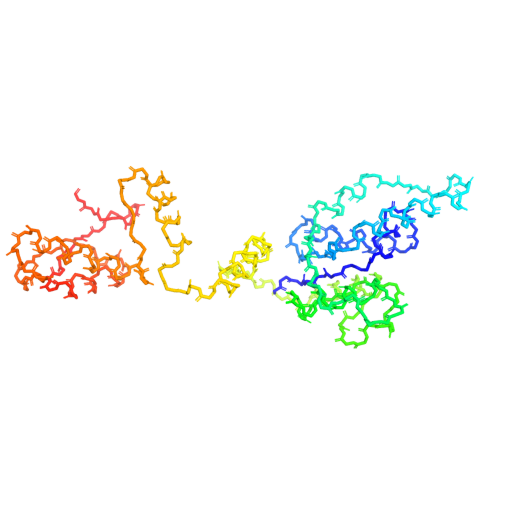 GLN A N 1
ATOM 1161 C CA . GLN A 1 146 ? -9.472 -13.406 -16.244 1.00 69.56 146 GLN A CA 1
ATOM 1162 C C . GLN A 1 146 ? -9.214 -11.998 -15.714 1.00 69.56 146 GLN A C 1
ATOM 1164 O O . GLN A 1 146 ? -8.072 -11.588 -15.491 1.00 69.56 146 GLN A O 1
ATOM 1169 N N . VAL A 1 147 ? -10.296 -11.254 -15.504 1.00 76.62 147 VAL A N 1
ATOM 1170 C CA . VAL A 1 147 ? -10.252 -9.956 -14.834 1.00 76.62 147 VAL A CA 1
ATOM 1171 C C . VAL A 1 147 ? -10.034 -10.197 -13.341 1.00 76.62 147 VAL A C 1
ATOM 1173 O O . VAL A 1 147 ? -10.905 -10.721 -12.648 1.00 76.62 147 VAL A O 1
ATOM 1176 N N . LEU A 1 148 ? -8.847 -9.840 -12.849 1.00 80.50 148 LEU A N 1
ATOM 1177 C CA . LEU A 1 148 ? -8.517 -9.940 -11.429 1.00 80.50 148 LEU A CA 1
ATOM 1178 C C . LEU A 1 148 ? -9.338 -8.927 -10.625 1.00 80.50 148 LEU A C 1
ATOM 1180 O O . LEU A 1 148 ? -9.383 -7.752 -10.978 1.00 80.50 148 LEU A O 1
ATOM 1184 N N . PHE A 1 149 ? -9.928 -9.371 -9.513 1.00 84.94 149 PHE A N 1
ATOM 1185 C CA . PHE A 1 149 ? -10.652 -8.491 -8.590 1.00 84.94 149 PHE A CA 1
ATOM 1186 C C . PHE A 1 149 ? -9.729 -7.443 -7.942 1.00 84.94 149 PHE A C 1
ATOM 1188 O O . PHE A 1 149 ? -10.109 -6.285 -7.800 1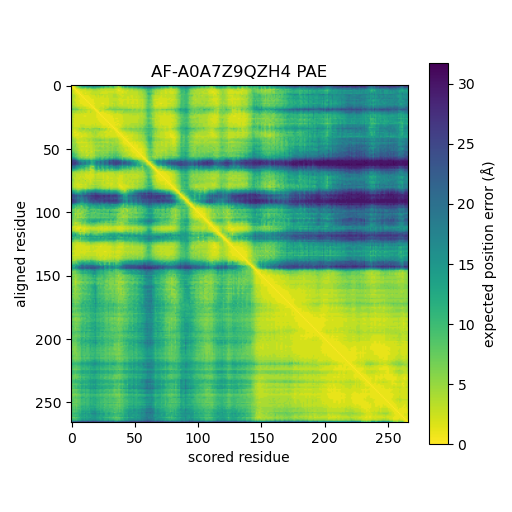.00 84.94 149 PHE A O 1
ATOM 1195 N N . LEU A 1 150 ? -8.499 -7.838 -7.592 1.00 85.38 150 LEU A N 1
ATOM 1196 C CA . LEU A 1 150 ? -7.455 -6.965 -7.056 1.00 85.38 150 LEU A CA 1
ATOM 1197 C C . LEU A 1 150 ? -6.091 -7.416 -7.588 1.00 85.38 150 LEU A C 1
ATOM 1199 O O . LEU A 1 150 ? -5.737 -8.589 -7.469 1.00 85.38 150 LEU A O 1
ATOM 1203 N N . ASN A 1 151 ? -5.322 -6.493 -8.168 1.00 84.38 151 ASN A N 1
ATOM 1204 C CA . ASN A 1 151 ? -4.001 -6.775 -8.732 1.00 84.38 151 ASN A CA 1
ATOM 1205 C C . ASN A 1 151 ? -2.921 -5.957 -8.006 1.00 84.38 151 ASN A C 1
ATOM 1207 O O . ASN A 1 151 ? -2.566 -4.864 -8.436 1.00 84.38 151 ASN A O 1
ATOM 1211 N N . LEU A 1 152 ? -2.406 -6.493 -6.897 1.00 85.69 152 LEU A N 1
ATOM 1212 C CA . LEU A 1 152 ? -1.368 -5.833 -6.091 1.00 85.69 152 LEU A CA 1
ATOM 1213 C C . LEU A 1 152 ? 0.002 -5.814 -6.775 1.00 85.69 152 LEU A C 1
ATOM 1215 O O . LEU A 1 152 ? 0.802 -4.919 -6.525 1.00 85.69 152 LEU A O 1
ATOM 1219 N N . GLU A 1 153 ? 0.267 -6.774 -7.659 1.00 80.00 153 GLU A N 1
ATOM 1220 C CA . GLU A 1 153 ? 1.496 -6.797 -8.451 1.00 80.00 153 GLU A CA 1
ATOM 1221 C C . GLU A 1 153 ? 1.579 -5.564 -9.358 1.00 80.00 153 GLU A C 1
ATOM 1223 O O . GLU A 1 153 ? 2.621 -4.917 -9.428 1.00 80.00 153 GLU A O 1
ATOM 1228 N N . ARG A 1 154 ? 0.458 -5.192 -9.990 1.00 80.06 154 ARG A N 1
ATOM 1229 C CA . ARG A 1 154 ? 0.350 -3.953 -10.769 1.00 80.06 154 ARG A CA 1
ATOM 1230 C C . ARG A 1 154 ? 0.665 -2.718 -9.929 1.00 80.06 154 ARG A C 1
ATOM 1232 O O . ARG A 1 154 ? 1.391 -1.849 -10.398 1.00 80.06 154 ARG A O 1
ATOM 1239 N N . GLU A 1 155 ? 0.107 -2.638 -8.725 1.00 84.31 155 GLU A N 1
ATOM 1240 C CA . GLU A 1 155 ? 0.329 -1.498 -7.830 1.00 84.31 155 GLU A CA 1
ATOM 1241 C C . GLU A 1 155 ? 1.795 -1.396 -7.400 1.00 84.31 155 GLU A C 1
ATOM 1243 O O . GLU A 1 155 ? 2.377 -0.316 -7.482 1.00 84.31 155 GLU A O 1
ATOM 1248 N N . TYR A 1 156 ? 2.427 -2.518 -7.035 1.00 84.75 156 TYR A N 1
ATOM 1249 C CA . TYR A 1 156 ? 3.859 -2.537 -6.726 1.00 84.75 156 TYR A CA 1
ATOM 1250 C C . TYR A 1 156 ? 4.695 -2.084 -7.922 1.00 84.75 156 TYR A C 1
ATOM 1252 O O . TYR A 1 156 ? 5.531 -1.208 -7.760 1.00 84.75 156 TYR A O 1
ATOM 1260 N N . ILE A 1 157 ? 4.438 -2.613 -9.123 1.00 79.50 157 ILE A N 1
ATOM 1261 C CA . ILE A 1 157 ? 5.165 -2.225 -10.340 1.00 79.50 157 ILE A CA 1
ATOM 1262 C C . ILE A 1 157 ? 5.079 -0.710 -10.571 1.00 79.50 157 ILE A C 1
ATOM 1264 O O . ILE A 1 157 ? 6.080 -0.086 -10.917 1.00 79.50 157 ILE A O 1
ATOM 1268 N N . ASN A 1 158 ? 3.914 -0.096 -10.348 1.00 80.00 158 ASN A N 1
ATOM 1269 C CA . ASN A 1 158 ? 3.731 1.350 -10.499 1.00 80.00 158 ASN A CA 1
ATOM 1270 C C . ASN A 1 158 ? 4.526 2.178 -9.475 1.00 80.00 158 ASN A C 1
ATOM 1272 O O . ASN A 1 158 ? 4.970 3.271 -9.812 1.00 80.00 158 ASN A O 1
ATOM 1276 N N . LEU A 1 159 ? 4.699 1.668 -8.252 1.00 84.81 159 LEU A N 1
ATOM 1277 C CA . LEU A 1 159 ? 5.347 2.361 -7.127 1.00 84.81 159 LEU A CA 1
ATOM 1278 C C . LEU A 1 159 ? 6.756 1.834 -6.818 1.00 84.81 159 LEU A C 1
ATOM 1280 O O . LEU A 1 159 ? 7.352 2.182 -5.801 1.00 84.81 159 LEU A O 1
ATOM 1284 N N . MET A 1 160 ? 7.278 0.964 -7.676 1.00 81.69 160 MET A N 1
ATOM 1285 C CA . MET A 1 160 ? 8.420 0.108 -7.384 1.00 81.69 160 MET A CA 1
ATOM 1286 C C . MET A 1 160 ? 9.663 0.888 -6.972 1.00 81.69 160 MET A C 1
ATOM 1288 O O . MET A 1 160 ? 10.311 0.511 -6.006 1.00 81.69 160 MET A O 1
ATOM 1292 N N . GLU A 1 161 ? 9.991 1.974 -7.674 1.00 80.06 161 GLU A N 1
ATOM 1293 C CA . GLU A 1 161 ? 11.182 2.774 -7.369 1.00 80.06 161 GLU A CA 1
ATOM 1294 C C . GLU A 1 161 ? 11.102 3.386 -5.962 1.00 80.06 161 GLU A C 1
ATOM 1296 O O . GLU A 1 161 ? 12.037 3.253 -5.172 1.00 80.06 161 GLU A O 1
ATOM 1301 N N . GLU A 1 162 ? 9.959 3.985 -5.620 1.00 86.56 162 GLU A N 1
ATOM 1302 C CA . GLU A 1 162 ? 9.719 4.600 -4.311 1.00 86.56 162 GLU A CA 1
ATOM 1303 C C . GLU A 1 162 ? 9.724 3.553 -3.187 1.00 86.56 162 GLU A C 1
ATOM 1305 O O . GLU A 1 162 ? 10.347 3.753 -2.138 1.00 86.56 162 GLU A O 1
ATOM 1310 N N . VAL A 1 163 ? 9.066 2.411 -3.418 1.00 89.12 163 VAL A N 1
ATOM 1311 C CA . VAL A 1 163 ? 8.982 1.305 -2.455 1.00 89.12 163 VAL A CA 1
ATOM 1312 C C . VAL A 1 163 ? 10.355 0.677 -2.226 1.00 89.12 163 VAL A C 1
ATOM 1314 O O . VAL A 1 163 ? 10.778 0.542 -1.077 1.00 89.12 163 VAL A O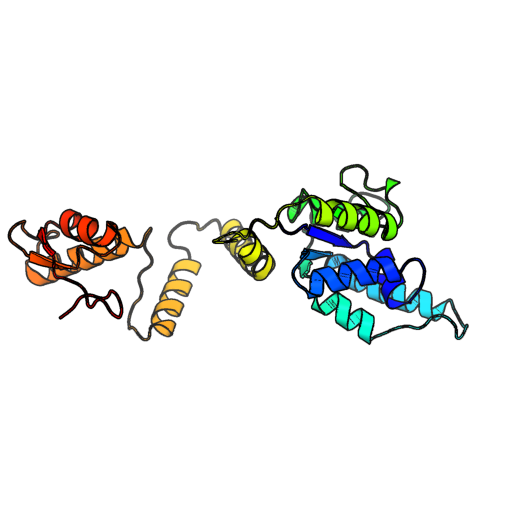 1
ATOM 1317 N N . ASP A 1 164 ? 11.082 0.333 -3.289 1.00 85.50 164 ASP A N 1
ATOM 1318 C CA . ASP A 1 164 ? 12.410 -0.275 -3.193 1.00 85.50 164 ASP A CA 1
ATOM 1319 C C . ASP A 1 164 ? 13.396 0.665 -2.498 1.00 85.50 164 ASP A C 1
ATOM 1321 O O . ASP A 1 164 ? 14.161 0.233 -1.631 1.00 85.50 164 ASP A O 1
ATOM 1325 N N . GLN A 1 165 ? 13.364 1.959 -2.826 1.00 85.75 165 GLN A N 1
ATOM 1326 C CA . GLN A 1 165 ? 14.217 2.948 -2.177 1.00 85.75 165 GLN A CA 1
ATOM 1327 C C . GLN A 1 165 ? 13.930 3.039 -0.672 1.00 85.75 165 GLN A C 1
ATOM 1329 O O . GLN A 1 165 ? 14.871 3.055 0.132 1.00 85.75 165 GLN A O 1
ATOM 1334 N N . ALA A 1 166 ? 12.655 3.068 -0.274 1.00 91.19 166 ALA A N 1
ATOM 1335 C CA . ALA A 1 166 ? 12.264 3.090 1.133 1.00 91.19 166 ALA A CA 1
ATOM 1336 C C . ALA A 1 166 ? 12.712 1.813 1.867 1.00 91.19 166 ALA A C 1
ATOM 1338 O O . ALA A 1 166 ? 13.324 1.899 2.936 1.00 91.19 166 ALA A O 1
ATOM 1339 N N . LEU A 1 167 ? 12.490 0.637 1.269 1.00 90.69 167 LEU A N 1
ATOM 1340 C CA . LEU A 1 167 ? 12.898 -0.655 1.830 1.00 90.69 167 LEU A CA 1
ATOM 1341 C C . LEU A 1 167 ? 14.416 -0.745 2.022 1.00 90.69 167 LEU A C 1
ATOM 1343 O O . LEU A 1 167 ? 14.885 -1.109 3.103 1.00 90.69 167 LEU A O 1
ATOM 1347 N N . LEU A 1 168 ? 15.194 -0.371 1.002 1.00 89.25 168 LEU A N 1
ATOM 1348 C CA . LEU A 1 168 ? 16.656 -0.372 1.070 1.00 89.25 168 LEU A CA 1
ATOM 1349 C C . LEU A 1 168 ? 17.179 0.629 2.106 1.00 89.25 168 LEU A C 1
ATOM 1351 O O . LEU A 1 168 ? 18.150 0.331 2.803 1.00 89.25 168 LEU A O 1
ATOM 1355 N N . SER A 1 169 ? 16.526 1.787 2.254 1.00 89.94 169 SER A N 1
ATOM 1356 C CA . SER A 1 169 ? 16.880 2.771 3.284 1.00 89.94 169 SER A CA 1
ATOM 1357 C C . SER A 1 169 ? 16.722 2.202 4.696 1.00 89.94 169 SER A C 1
ATOM 1359 O O . SER A 1 169 ? 17.621 2.360 5.524 1.00 89.94 169 SER A O 1
ATOM 1361 N N . VAL A 1 170 ? 15.616 1.499 4.966 1.00 94.62 170 VAL A N 1
ATOM 1362 C CA . VAL A 1 170 ? 15.376 0.843 6.262 1.00 94.62 170 VAL A CA 1
ATOM 1363 C C . VAL A 1 170 ? 16.377 -0.291 6.491 1.00 94.62 170 VAL A C 1
ATOM 1365 O O . VAL A 1 170 ? 16.985 -0.365 7.561 1.00 94.62 170 VAL A O 1
ATOM 1368 N N . ALA A 1 171 ? 16.606 -1.136 5.480 1.00 93.62 171 ALA A N 1
ATOM 1369 C CA . ALA A 1 171 ? 17.558 -2.245 5.557 1.00 93.62 171 ALA A CA 1
ATOM 1370 C C . ALA A 1 171 ? 18.985 -1.766 5.866 1.00 93.62 171 ALA A C 1
ATOM 1372 O O . ALA A 1 171 ? 19.652 -2.332 6.730 1.00 93.62 171 ALA A O 1
ATOM 1373 N N . ALA A 1 172 ? 19.431 -0.678 5.230 1.00 93.38 172 ALA A N 1
ATOM 1374 C CA . ALA A 1 172 ? 20.750 -0.094 5.471 1.00 93.38 172 ALA A CA 1
ATOM 1375 C C . ALA A 1 172 ? 20.925 0.442 6.905 1.00 93.38 172 ALA A C 1
ATOM 1377 O O . ALA A 1 172 ? 22.037 0.429 7.433 1.00 93.38 172 ALA A O 1
ATOM 1378 N N . LYS A 1 173 ? 19.843 0.904 7.547 1.00 94.25 173 LYS A N 1
ATOM 1379 C CA . LYS A 1 173 ? 19.852 1.399 8.937 1.00 94.25 173 LYS A CA 1
ATOM 1380 C C . LYS A 1 173 ? 19.683 0.285 9.973 1.00 94.25 173 LYS A C 1
ATOM 1382 O O . LYS A 1 173 ? 20.017 0.493 11.136 1.00 94.25 173 LYS A O 1
ATOM 1387 N N . ALA A 1 174 ? 19.129 -0.861 9.571 1.00 95.94 174 ALA A N 1
ATOM 1388 C CA . ALA A 1 174 ? 18.785 -1.994 10.432 1.00 95.94 174 ALA A CA 1
ATOM 1389 C C . ALA A 1 174 ? 17.883 -1.646 11.641 1.00 95.94 174 ALA A C 1
ATOM 1391 O O . ALA A 1 174 ? 17.873 -2.359 12.646 1.00 95.94 174 ALA A O 1
ATOM 1392 N N . GLN A 1 175 ? 17.101 -0.564 11.551 1.00 94.56 175 GLN A N 1
ATOM 1393 C CA . GLN A 1 175 ? 16.156 -0.139 12.588 1.00 94.56 175 GLN A CA 1
ATOM 1394 C C . GLN A 1 175 ? 14.728 -0.537 12.194 1.00 94.56 175 GLN A C 1
ATOM 1396 O O . GLN A 1 175 ? 13.952 0.270 11.693 1.00 94.56 175 GLN A O 1
ATOM 1401 N N . TYR A 1 176 ? 14.387 -1.808 12.409 1.00 95.31 176 TYR A N 1
ATOM 1402 C CA . TYR A 1 176 ? 13.129 -2.393 11.922 1.00 95.31 176 TYR A CA 1
ATOM 1403 C C . TYR A 1 176 ? 11.910 -2.144 12.820 1.00 95.31 176 TYR A C 1
ATOM 1405 O O . TYR A 1 176 ? 10.778 -2.315 12.380 1.00 95.31 176 TYR A O 1
ATOM 1413 N N . ILE A 1 177 ? 12.123 -1.772 14.084 1.00 95.88 177 ILE A N 1
ATOM 1414 C CA . ILE A 1 177 ? 11.057 -1.549 15.067 1.00 95.88 177 ILE A CA 1
ATOM 1415 C C . ILE A 1 177 ? 11.169 -0.113 15.565 1.00 95.88 177 ILE A C 1
ATOM 1417 O O . ILE A 1 177 ? 12.239 0.297 16.013 1.00 95.88 177 ILE A O 1
ATOM 1421 N N . MET A 1 178 ? 10.062 0.633 15.493 1.00 94.50 178 MET A N 1
ATOM 1422 C CA . MET A 1 178 ? 9.992 2.041 15.908 1.00 94.50 178 MET A CA 1
ATOM 1423 C C . MET A 1 178 ? 11.096 2.898 15.257 1.00 94.50 178 MET A C 1
ATOM 1425 O O . MET A 1 178 ? 11.791 3.675 15.913 1.00 94.50 178 MET A O 1
ATOM 1429 N N . GLY A 1 179 ? 11.293 2.692 13.951 1.00 95.31 179 GLY A N 1
ATOM 1430 C CA . GLY A 1 179 ? 12.185 3.486 13.109 1.00 95.31 179 GLY A CA 1
ATOM 1431 C C . GLY A 1 179 ? 11.675 4.912 12.876 1.00 95.31 179 GLY A C 1
ATOM 1432 O O . GLY A 1 179 ? 10.490 5.184 13.090 1.00 95.31 179 GLY A O 1
ATOM 1433 N N . PRO A 1 180 ? 12.534 5.830 12.399 1.00 95.62 180 PRO A N 1
ATOM 1434 C CA . PRO A 1 180 ? 12.117 7.189 12.047 1.00 95.62 180 PRO A CA 1
ATOM 1435 C C . PRO A 1 180 ? 10.999 7.219 10.994 1.00 95.62 180 PRO A C 1
ATOM 1437 O O . PRO A 1 180 ? 10.190 8.145 10.993 1.00 95.62 180 PRO A O 1
ATOM 1440 N N . GLU A 1 181 ? 10.919 6.203 10.134 1.00 95.94 181 GLU A N 1
ATOM 1441 C CA . GLU A 1 181 ? 9.860 6.033 9.138 1.00 95.94 181 GLU A CA 1
ATOM 1442 C C . GLU A 1 181 ? 8.470 5.919 9.792 1.00 95.94 181 GLU A C 1
ATOM 1444 O O . GLU A 1 181 ? 7.502 6.454 9.254 1.00 95.94 181 GLU A O 1
ATOM 1449 N N . VAL A 1 182 ? 8.367 5.311 10.984 1.00 96.69 182 VAL A N 1
ATOM 1450 C CA . VAL A 1 182 ? 7.101 5.193 11.733 1.00 96.69 182 VAL A CA 1
ATOM 1451 C C . VAL A 1 182 ? 6.619 6.569 12.185 1.00 96.69 182 VAL A C 1
ATOM 1453 O O . VAL A 1 182 ? 5.497 6.956 11.873 1.00 96.69 182 VAL A O 1
ATOM 1456 N N . SER A 1 183 ? 7.473 7.353 12.849 1.00 96.31 183 SER A N 1
ATOM 1457 C CA . SER A 1 183 ? 7.090 8.689 13.330 1.00 96.31 183 SER A CA 1
ATOM 1458 C C . SER A 1 183 ? 6.815 9.673 12.188 1.00 96.31 183 SER A C 1
ATOM 1460 O O . SER A 1 183 ? 5.957 10.546 12.315 1.00 96.31 183 SER A O 1
ATOM 1462 N N . GLN A 1 184 ? 7.516 9.536 11.056 1.00 97.06 184 GLN A N 1
ATOM 1463 C CA . GLN A 1 184 ? 7.225 10.312 9.847 1.00 97.06 184 GLN A CA 1
ATOM 1464 C C . GLN A 1 184 ? 5.855 9.954 9.270 1.00 97.06 184 GLN A C 1
ATOM 1466 O O . GLN A 1 184 ? 5.080 10.855 8.945 1.00 97.06 184 GLN A O 1
ATOM 1471 N N . PHE A 1 185 ? 5.536 8.660 9.188 1.00 97.50 185 PHE A N 1
ATOM 1472 C CA . PHE A 1 185 ? 4.222 8.201 8.757 1.00 97.50 185 PHE A CA 1
ATOM 1473 C C . PHE A 1 185 ? 3.116 8.693 9.695 1.00 97.50 185 PHE A C 1
ATOM 1475 O O . PHE A 1 185 ? 2.125 9.236 9.221 1.00 97.50 185 PHE A O 1
ATOM 1482 N N . GLU A 1 186 ? 3.291 8.582 11.013 1.00 98.44 186 GLU A N 1
ATOM 1483 C CA . GLU A 1 186 ? 2.324 9.070 12.005 1.00 98.44 186 GLU A CA 1
ATOM 1484 C C . GLU A 1 186 ? 2.080 10.580 11.875 1.00 98.44 186 GLU A C 1
ATOM 1486 O O . GLU A 1 186 ? 0.932 11.026 11.852 1.00 98.44 186 GLU A O 1
ATOM 1491 N N . ALA A 1 187 ? 3.139 11.379 11.719 1.00 98.31 187 ALA A N 1
ATOM 1492 C CA . ALA A 1 187 ? 3.009 12.819 11.498 1.00 98.31 187 ALA A CA 1
ATOM 1493 C C . ALA A 1 187 ? 2.283 13.137 10.178 1.00 98.31 187 ALA A C 1
ATOM 1495 O O . ALA A 1 187 ? 1.391 13.990 10.144 1.00 98.31 187 ALA A O 1
ATOM 1496 N N . GLY A 1 188 ? 2.629 12.425 9.100 1.00 98.44 188 GLY A N 1
ATOM 1497 C CA . GLY A 1 188 ? 1.980 12.554 7.796 1.00 98.44 188 GLY A CA 1
ATOM 1498 C C . GLY A 1 188 ? 0.501 12.165 7.835 1.00 98.44 188 GLY A C 1
ATOM 1499 O O . GLY A 1 188 ? -0.343 12.914 7.349 1.00 98.44 188 GLY A O 1
ATOM 1500 N N . ALA A 1 189 ? 0.169 11.044 8.476 1.00 98.31 189 ALA A N 1
ATOM 1501 C CA . ALA A 1 189 ? -1.196 10.558 8.642 1.00 98.31 189 ALA A CA 1
ATOM 1502 C C . ALA A 1 189 ? -2.039 11.516 9.493 1.00 98.31 189 ALA A C 1
ATOM 1504 O O . ALA A 1 189 ? -3.170 11.827 9.122 1.00 98.31 189 ALA A O 1
ATOM 1505 N N . ALA A 1 190 ? -1.486 12.040 10.593 1.00 98.50 190 ALA A N 1
ATOM 1506 C CA . ALA A 1 190 ? -2.166 13.035 11.418 1.00 98.50 190 ALA A CA 1
ATOM 1507 C C . ALA A 1 190 ? -2.487 14.304 10.613 1.00 98.50 190 ALA A C 1
ATOM 1509 O O . ALA A 1 190 ? -3.618 14.794 10.652 1.00 98.50 190 ALA A O 1
ATOM 1510 N N . SER A 1 191 ? -1.519 14.783 9.821 1.00 98.50 191 SER A N 1
ATOM 1511 C CA . SER A 1 191 ? -1.712 15.929 8.930 1.00 98.50 191 SER A CA 1
ATOM 1512 C C . SER A 1 191 ? -2.743 15.651 7.834 1.00 98.50 191 SER A C 1
ATOM 1514 O O . SER A 1 191 ? -3.568 16.516 7.555 1.00 98.50 191 SER A O 1
ATOM 1516 N N . TYR A 1 192 ? -2.704 14.472 7.210 1.00 98.38 192 TYR A N 1
ATOM 1517 C CA . TYR A 1 192 ? -3.623 14.084 6.137 1.00 98.38 192 TYR A CA 1
ATOM 1518 C C . TYR A 1 192 ? -5.071 13.971 6.631 1.00 98.38 192 TYR A C 1
ATOM 1520 O O . TYR A 1 192 ? -5.992 14.443 5.971 1.00 98.38 192 TYR A O 1
ATOM 1528 N N . LEU A 1 193 ? -5.268 13.389 7.817 1.00 98.19 193 LEU A N 1
ATOM 1529 C CA . LEU A 1 193 ? -6.584 13.194 8.431 1.00 98.19 193 LEU A CA 1
ATOM 1530 C C . LEU A 1 193 ? -7.100 14.434 9.183 1.00 98.19 193 LEU A C 1
ATOM 1532 O O . LEU A 1 193 ? -8.240 14.433 9.644 1.00 98.19 193 LEU A O 1
ATOM 1536 N N . GLY A 1 194 ? -6.279 15.476 9.352 1.00 98.06 194 GLY A N 1
ATOM 1537 C CA . GLY A 1 194 ? -6.652 16.684 10.094 1.00 98.06 194 GLY A CA 1
ATOM 1538 C C . GLY A 1 194 ? -6.824 16.466 11.605 1.00 98.06 194 GLY A C 1
ATOM 1539 O O . GLY A 1 194 ? -7.610 17.164 12.245 1.00 98.06 194 GLY A O 1
ATOM 1540 N N . THR A 1 195 ? -6.107 15.500 12.187 1.00 98.06 195 THR A N 1
ATOM 1541 C CA . THR A 1 195 ? -6.142 15.184 13.626 1.00 98.06 195 THR A CA 1
ATOM 1542 C C . THR A 1 195 ? -4.855 15.619 14.334 1.00 98.06 195 THR A C 1
ATOM 1544 O O . THR A 1 195 ? -3.831 15.877 13.706 1.00 98.06 195 THR A O 1
ATOM 1547 N N . LYS A 1 196 ? -4.886 15.700 15.670 1.00 97.75 196 LYS A N 1
ATOM 1548 C CA . LYS A 1 196 ? -3.711 16.061 16.486 1.00 97.75 196 LYS A CA 1
ATOM 1549 C C . LYS A 1 196 ? -2.660 14.952 16.538 1.00 97.75 196 LYS A C 1
ATOM 1551 O O . LYS A 1 196 ? -1.475 15.249 16.648 1.00 97.75 196 LYS A O 1
ATOM 1556 N N . HIS A 1 197 ? -3.100 13.695 16.512 1.00 97.44 197 HIS A N 1
ATOM 1557 C CA . HIS A 1 197 ? -2.244 12.527 16.694 1.00 97.44 197 HIS A CA 1
ATOM 1558 C C . HIS A 1 197 ? -2.700 11.384 15.787 1.00 97.44 197 HIS A C 1
ATOM 1560 O O . HIS A 1 197 ? -3.900 11.163 15.628 1.00 97.44 197 HIS A O 1
ATOM 1566 N N . ALA A 1 198 ? -1.738 10.631 15.262 1.00 98.06 198 ALA A N 1
ATOM 1567 C CA . ALA A 1 198 ? -1.933 9.302 14.699 1.00 98.06 198 ALA A CA 1
ATOM 1568 C C . ALA A 1 198 ? -0.917 8.365 15.363 1.00 98.06 198 ALA A C 1
ATOM 1570 O O . ALA A 1 198 ? 0.194 8.796 15.663 1.00 98.06 198 ALA A O 1
ATOM 1571 N N . ILE A 1 199 ? -1.316 7.122 15.634 1.00 97.88 199 ILE A N 1
ATOM 1572 C CA . ILE A 1 199 ? -0.466 6.115 16.279 1.00 97.88 199 ILE A CA 1
ATOM 1573 C C . ILE A 1 199 ? -0.499 4.853 15.420 1.00 97.88 199 ILE A C 1
ATOM 1575 O O . ILE A 1 199 ? -1.567 4.279 15.197 1.00 97.88 199 ILE A O 1
ATOM 1579 N N . GLY A 1 200 ? 0.665 4.447 14.920 1.00 97.12 200 GLY A N 1
ATOM 1580 C CA . GLY A 1 200 ? 0.848 3.245 14.121 1.00 97.12 200 GLY A CA 1
ATOM 1581 C C . GLY A 1 200 ? 0.790 1.991 14.989 1.00 97.12 200 GLY A C 1
ATOM 1582 O O . GLY A 1 200 ? 1.451 1.893 16.021 1.00 97.12 200 GLY A O 1
ATOM 1583 N N . VAL A 1 201 ? -0.001 1.009 14.562 1.00 97.81 201 VAL A N 1
ATOM 1584 C CA . VAL A 1 201 ? -0.174 -0.277 15.252 1.00 97.81 201 VAL A CA 1
ATOM 1585 C C . VAL A 1 201 ? -0.163 -1.423 14.241 1.00 97.81 201 VAL A C 1
ATOM 1587 O O . VAL A 1 201 ? -0.193 -1.197 13.034 1.00 97.81 201 VAL A O 1
ATOM 1590 N N . ALA A 1 202 ? -0.115 -2.664 14.727 1.00 96.88 202 ALA A N 1
ATOM 1591 C CA . ALA A 1 202 ? 0.078 -3.839 13.879 1.00 96.88 202 ALA A CA 1
ATOM 1592 C C . ALA A 1 202 ? -1.095 -4.136 12.924 1.00 96.88 202 ALA A C 1
ATOM 1594 O O . ALA A 1 202 ? -0.884 -4.717 11.861 1.00 96.88 202 ALA A O 1
ATOM 1595 N N . SER A 1 203 ? -2.329 -3.775 13.293 1.00 97.75 203 SER A N 1
ATOM 1596 C CA . SER A 1 203 ? -3.524 -4.073 12.497 1.00 97.75 203 SER A CA 1
ATOM 1597 C C . SER A 1 203 ? -4.687 -3.122 12.795 1.00 97.75 203 SER A C 1
ATOM 1599 O O . SER A 1 203 ? -4.735 -2.484 13.847 1.00 97.75 203 SER A O 1
ATOM 1601 N N . GLY A 1 204 ? -5.682 -3.080 11.900 1.00 97.31 204 GLY A N 1
ATOM 1602 C CA . GLY A 1 204 ? -6.928 -2.341 12.143 1.00 97.31 204 GLY A CA 1
ATOM 1603 C C . GLY A 1 204 ? -7.735 -2.877 13.334 1.00 97.31 204 GLY A C 1
ATOM 1604 O O . GLY A 1 204 ? -8.416 -2.111 14.008 1.00 97.31 204 GLY A O 1
ATOM 1605 N N . THR A 1 205 ? -7.630 -4.173 13.650 1.00 97.88 205 THR A N 1
ATOM 1606 C CA . THR A 1 205 ? -8.285 -4.748 14.836 1.00 97.88 205 THR A CA 1
ATOM 1607 C C . THR A 1 205 ? -7.605 -4.284 16.119 1.00 97.88 205 THR A C 1
ATOM 1609 O O . THR A 1 205 ? -8.289 -3.878 17.055 1.00 97.88 205 THR A O 1
ATOM 1612 N N . ASP A 1 206 ? -6.269 -4.266 16.158 1.00 98.12 206 ASP A N 1
ATOM 1613 C CA . ASP A 1 206 ? -5.546 -3.746 17.323 1.00 98.12 206 ASP A CA 1
ATOM 1614 C C . ASP A 1 206 ? -5.771 -2.244 17.502 1.00 98.12 206 ASP A C 1
ATOM 1616 O O . ASP A 1 206 ? -5.867 -1.786 18.637 1.00 98.12 206 ASP A O 1
ATOM 1620 N N . ALA A 1 207 ? -5.942 -1.486 16.412 1.00 98.38 207 ALA A N 1
ATOM 1621 C CA . ALA A 1 207 ? -6.318 -0.075 16.491 1.00 98.38 207 ALA A CA 1
ATOM 1622 C C . ALA A 1 207 ? -7.647 0.115 17.243 1.00 98.38 207 ALA A C 1
ATOM 1624 O O . ALA A 1 207 ? -7.723 0.941 18.153 1.00 98.38 207 ALA A O 1
ATOM 1625 N N . LEU A 1 208 ? -8.670 -0.686 16.917 1.00 98.44 208 LEU A N 1
ATOM 1626 C CA . LEU A 1 208 ? -9.962 -0.656 17.611 1.00 98.44 208 LEU A CA 1
ATOM 1627 C C . LEU A 1 208 ? -9.831 -1.086 19.078 1.00 98.44 208 LEU A C 1
ATOM 1629 O O . LEU A 1 208 ? -10.314 -0.385 19.964 1.00 98.44 208 LEU A O 1
ATOM 1633 N N . VAL A 1 209 ? -9.141 -2.199 19.352 1.00 98.56 209 VAL A N 1
ATOM 1634 C CA . VAL A 1 209 ? -8.953 -2.706 20.722 1.00 98.56 209 VAL A CA 1
ATOM 1635 C C . VAL A 1 209 ? -8.217 -1.690 21.592 1.00 98.56 209 VAL A C 1
ATOM 1637 O O . VAL A 1 209 ? -8.658 -1.398 22.700 1.00 98.56 209 VAL A O 1
ATOM 1640 N N . LEU A 1 210 ? -7.110 -1.125 21.107 1.00 98.50 210 LEU A N 1
ATOM 1641 C CA . LEU A 1 210 ? -6.316 -0.161 21.868 1.00 98.50 210 LEU A CA 1
ATOM 1642 C C . LEU A 1 210 ? -7.084 1.141 22.108 1.00 98.50 210 LEU A C 1
ATOM 1644 O O . LEU A 1 210 ? -7.020 1.676 23.213 1.00 98.50 210 LEU A O 1
ATOM 1648 N N . ALA A 1 211 ? -7.856 1.617 21.125 1.00 98.25 211 ALA A N 1
ATOM 1649 C CA . ALA A 1 211 ? -8.717 2.784 21.301 1.00 98.25 211 ALA A CA 1
ATOM 1650 C C . ALA A 1 211 ? -9.793 2.547 22.375 1.00 98.25 211 ALA A C 1
ATOM 1652 O O . ALA A 1 211 ? -9.999 3.394 23.246 1.00 98.25 211 ALA A O 1
ATOM 1653 N N . LEU A 1 212 ? -10.438 1.376 22.359 1.00 98.44 212 LEU A N 1
ATOM 1654 C CA . LEU A 1 212 ? -11.440 0.998 23.355 1.00 98.44 212 LEU A CA 1
ATOM 1655 C C . LEU A 1 212 ? -10.834 0.839 24.754 1.00 98.44 212 LEU A C 1
ATOM 1657 O O . LEU A 1 212 ? -11.383 1.365 25.717 1.00 98.44 212 LEU A O 1
ATOM 1661 N N . ARG A 1 213 ? -9.675 0.189 24.881 1.00 98.31 213 ARG A N 1
ATOM 1662 C CA . ARG A 1 213 ? -8.988 0.032 26.175 1.00 98.31 213 ARG A CA 1
ATOM 1663 C C . ARG A 1 213 ? -8.501 1.369 26.731 1.00 98.31 213 ARG A C 1
ATOM 1665 O O . ARG A 1 213 ? -8.646 1.624 27.921 1.00 98.31 213 ARG A O 1
ATOM 1672 N N . ALA A 1 214 ? -8.006 2.269 25.880 1.00 98.31 214 ALA A N 1
ATOM 1673 C CA . ALA A 1 214 ? -7.679 3.633 26.294 1.00 98.31 214 ALA A CA 1
ATOM 1674 C C . ALA A 1 214 ? -8.918 4.383 26.819 1.00 98.31 214 ALA A C 1
ATOM 1676 O O . ALA A 1 214 ? -8.839 5.071 27.839 1.00 98.31 214 ALA A O 1
ATOM 1677 N N . LEU A 1 215 ? -10.074 4.205 26.168 1.00 98.12 215 LEU A N 1
ATOM 1678 C CA . LEU A 1 215 ? -11.343 4.768 26.626 1.00 98.12 215 LEU A CA 1
ATOM 1679 C C . LEU A 1 215 ? -11.810 4.149 27.955 1.00 98.12 215 LEU A C 1
ATOM 1681 O O . LEU A 1 215 ? -12.296 4.882 28.816 1.00 98.12 215 LEU A O 1
ATOM 1685 N N . ALA A 1 216 ? -11.638 2.840 28.154 1.00 98.12 216 ALA A N 1
ATOM 1686 C CA . ALA A 1 216 ? -11.927 2.180 29.428 1.00 98.12 216 ALA A CA 1
ATOM 1687 C C . ALA A 1 216 ? -11.085 2.786 30.563 1.00 98.12 216 ALA A C 1
ATOM 1689 O O . ALA A 1 216 ? -11.645 3.240 31.564 1.00 98.12 216 ALA A O 1
ATOM 1690 N N . ILE A 1 217 ? -9.769 2.937 30.352 1.00 98.38 217 ILE A N 1
ATOM 1691 C CA . ILE A 1 217 ? -8.854 3.554 31.330 1.00 98.38 217 ILE A CA 1
ATOM 1692 C C . ILE A 1 217 ? -9.317 4.970 31.663 1.00 98.38 217 ILE A C 1
ATOM 1694 O O . ILE A 1 217 ? -9.376 5.347 32.832 1.00 98.38 217 ILE A O 1
ATOM 1698 N N . GLN A 1 218 ? -9.687 5.750 30.647 1.00 97.56 218 GLN A N 1
ATOM 1699 C CA . GLN A 1 218 ? -10.176 7.110 30.845 1.00 97.56 218 GLN A CA 1
ATOM 1700 C C . GLN A 1 218 ? -11.476 7.158 31.667 1.00 97.56 218 GLN A C 1
ATOM 1702 O O . GLN A 1 218 ? -11.660 8.083 32.457 1.00 97.56 218 GLN A O 1
ATOM 1707 N N . ARG A 1 219 ? -12.393 6.203 31.468 1.00 95.88 219 ARG A N 1
ATOM 1708 C CA . ARG A 1 219 ? -13.733 6.225 32.079 1.00 95.88 219 ARG A CA 1
ATOM 1709 C C . ARG A 1 219 ? -13.783 5.615 33.474 1.00 95.88 219 ARG A C 1
ATOM 1711 O O . ARG A 1 219 ? -14.458 6.166 34.339 1.00 95.88 219 ARG A O 1
ATOM 1718 N N . SER A 1 220 ? -13.124 4.479 33.681 1.00 95.62 220 SER A N 1
ATOM 1719 C CA . SER A 1 220 ? -13.222 3.682 34.912 1.00 95.62 220 SER A CA 1
ATOM 1720 C C . SER A 1 220 ? -11.889 3.536 35.649 1.00 95.62 220 SER A C 1
ATOM 1722 O O . SER A 1 220 ? -11.862 3.029 36.771 1.00 95.62 220 SER A O 1
ATOM 1724 N N . GLY A 1 221 ? -10.776 3.954 35.039 1.00 96.38 221 GLY A N 1
ATOM 1725 C CA . GLY A 1 221 ? -9.430 3.676 35.543 1.00 96.38 221 GLY A CA 1
ATOM 1726 C C . GLY A 1 221 ? -8.984 2.225 35.343 1.00 96.38 221 GLY A C 1
ATOM 1727 O O . GLY A 1 221 ? -7.908 1.864 35.815 1.00 96.38 221 GLY A O 1
ATOM 1728 N N . GLN A 1 222 ? -9.787 1.394 34.668 1.00 97.44 222 GLN A N 1
ATOM 1729 C CA . GLN A 1 222 ? -9.477 -0.006 34.375 1.00 97.44 222 GLN A CA 1
ATOM 1730 C C . GLN A 1 222 ? -9.086 -0.183 32.910 1.00 97.44 222 GLN A C 1
ATOM 1732 O O . GLN A 1 222 ? -9.574 0.518 32.032 1.00 97.44 222 GLN A O 1
ATOM 1737 N N . GLU A 1 223 ? -8.214 -1.149 32.637 1.00 97.50 223 GLU A N 1
ATOM 1738 C CA . GLU A 1 223 ? -7.728 -1.424 31.279 1.00 97.50 223 GLU A CA 1
ATOM 1739 C C . GLU A 1 223 ? -8.800 -2.035 30.357 1.00 97.50 223 GLU A C 1
ATOM 1741 O O . GLU A 1 223 ? -8.679 -1.979 29.134 1.00 97.50 223 GLU A O 1
ATOM 1746 N N . PHE A 1 224 ? -9.846 -2.615 30.944 1.00 98.50 224 PHE A N 1
ATOM 1747 C CA . PHE A 1 224 ? -10.949 -3.265 30.247 1.00 98.50 224 PHE A CA 1
ATOM 1748 C C . PHE A 1 224 ? -12.286 -2.696 30.718 1.00 98.50 224 PHE A C 1
ATOM 1750 O O . PHE A 1 224 ? -12.412 -2.212 31.847 1.00 98.50 224 PHE A O 1
ATOM 1757 N N . PHE A 1 225 ? -13.280 -2.785 29.843 1.00 98.44 225 PHE A N 1
ATOM 1758 C CA . PHE A 1 225 ? -14.683 -2.631 30.202 1.00 98.44 225 PHE A CA 1
ATOM 1759 C C . PHE A 1 225 ? -15.191 -3.843 31.001 1.00 98.44 225 PHE A C 1
ATOM 1761 O O . PHE A 1 225 ? -14.504 -4.862 31.115 1.00 98.44 225 PHE A O 1
ATOM 1768 N N . SER A 1 226 ? -16.391 -3.716 31.561 1.00 97.00 226 SER A N 1
ATOM 1769 C CA . SER A 1 226 ? -17.167 -4.831 32.107 1.00 97.00 226 SER A CA 1
ATOM 1770 C C . SER A 1 226 ? -18.055 -5.446 31.023 1.00 97.00 226 SER A C 1
ATOM 1772 O O . SER A 1 226 ? -18.483 -4.745 30.109 1.00 97.00 226 SER A O 1
ATOM 1774 N N . GLU A 1 227 ? -18.433 -6.720 31.165 1.00 96.00 227 GLU A N 1
ATOM 1775 C CA . GLU A 1 227 ? -19.392 -7.373 30.255 1.00 96.00 227 GLU A CA 1
ATOM 1776 C C . GLU A 1 227 ? -20.752 -6.651 30.218 1.00 96.00 227 GLU A C 1
ATOM 1778 O O . GLU A 1 227 ? -21.486 -6.740 29.234 1.00 96.00 227 GLU A O 1
ATOM 1783 N N . GLU A 1 228 ? -21.080 -5.908 31.278 1.00 96.94 228 GLU A N 1
ATOM 1784 C CA . GLU A 1 228 ? -22.288 -5.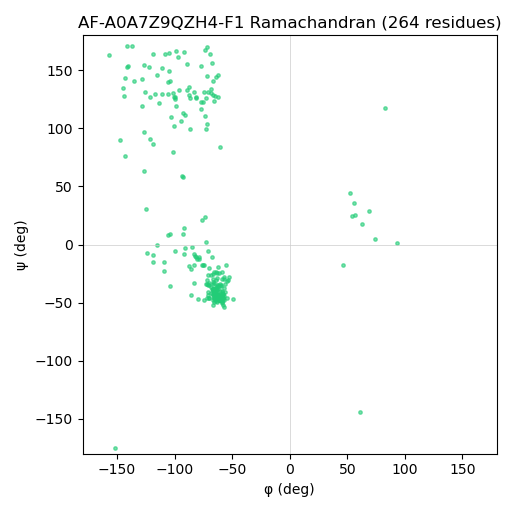083 31.374 1.00 96.94 228 GLU A CA 1
ATOM 1785 C C . GLU A 1 228 ? -22.202 -3.781 30.554 1.00 96.94 228 GLU A C 1
ATOM 1787 O O . GLU A 1 228 ? -23.233 -3.168 30.264 1.00 96.94 228 GLU A O 1
ATOM 1792 N N . ASP A 1 229 ? -20.998 -3.348 30.163 1.00 97.88 229 ASP A N 1
ATOM 1793 C CA . ASP A 1 229 ? -20.814 -2.182 29.304 1.00 97.88 229 ASP A CA 1
ATOM 1794 C C . ASP A 1 229 ? -21.187 -2.535 27.861 1.00 97.88 229 ASP A C 1
ATOM 1796 O O . ASP A 1 229 ? -20.619 -3.438 27.240 1.00 97.88 229 ASP A O 1
ATOM 1800 N N . LEU A 1 230 ? -22.138 -1.784 27.305 1.00 97.94 230 LEU A N 1
ATOM 1801 C CA . LEU A 1 230 ? -22.638 -1.990 25.950 1.00 97.94 230 LEU A CA 1
ATOM 1802 C C . LEU A 1 230 ? -22.012 -0.992 24.977 1.00 97.94 230 LEU A C 1
ATOM 1804 O O . LEU A 1 230 ? -22.105 0.223 25.174 1.00 97.94 230 LEU A O 1
ATOM 1808 N N . ILE A 1 231 ? -21.433 -1.498 23.888 1.00 98.06 231 ILE A N 1
ATOM 1809 C CA . ILE A 1 231 ? -20.907 -0.670 22.796 1.00 98.06 231 ILE A CA 1
ATOM 1810 C C . ILE A 1 231 ? -21.732 -0.916 21.541 1.00 98.06 231 ILE A C 1
ATOM 1812 O O . ILE A 1 231 ? -21.821 -2.039 21.047 1.00 98.06 231 ILE A O 1
ATOM 1816 N N . ILE A 1 232 ? -22.325 0.158 21.022 1.00 97.88 232 ILE A N 1
ATOM 1817 C CA . ILE A 1 232 ? -23.141 0.115 19.811 1.00 97.88 232 ILE A CA 1
ATOM 1818 C C . ILE A 1 232 ? -22.256 -0.172 18.596 1.00 97.88 232 ILE A C 1
ATOM 1820 O O . ILE A 1 232 ? -21.241 0.489 18.372 1.00 97.88 232 ILE A O 1
ATOM 1824 N N . THR A 1 233 ? -22.669 -1.143 17.791 1.00 97.38 233 THR A N 1
ATOM 1825 C CA . THR A 1 233 ? -22.111 -1.420 16.464 1.00 97.38 233 THR A CA 1
ATOM 1826 C C . THR A 1 233 ? -23.187 -2.050 15.577 1.00 97.38 233 THR A C 1
ATOM 1828 O O . THR A 1 233 ? -24.337 -2.143 15.994 1.00 97.38 233 THR A O 1
ATOM 1831 N N . SER A 1 234 ? -22.855 -2.478 14.360 1.00 96.56 234 SER A N 1
ATOM 1832 C CA . SER A 1 234 ? -23.792 -3.189 13.486 1.00 96.56 234 SER A CA 1
ATOM 1833 C C . SER A 1 234 ? -23.395 -4.648 13.306 1.00 96.56 234 SER A C 1
ATOM 1835 O O . SER A 1 234 ? -22.218 -4.993 13.368 1.00 96.56 234 SER A O 1
ATOM 1837 N N . SER A 1 235 ? -24.383 -5.509 13.060 1.00 94.81 235 SER A N 1
ATOM 1838 C CA . SER A 1 235 ? -24.135 -6.884 12.614 1.00 94.81 235 SER A CA 1
ATOM 1839 C C . SER A 1 235 ? -23.741 -6.955 11.129 1.00 94.81 235 SER A C 1
ATOM 1841 O O . SER A 1 235 ? -23.142 -7.943 10.708 1.00 94.81 235 SER A O 1
ATOM 1843 N N . PHE A 1 236 ? -24.002 -5.895 10.350 1.00 97.25 236 PHE A N 1
ATOM 1844 C CA . PHE A 1 236 ? -23.589 -5.757 8.950 1.00 97.25 236 PHE A CA 1
ATOM 1845 C C . PHE A 1 236 ? -22.244 -5.013 8.839 1.00 97.25 236 PHE A C 1
ATOM 1847 O O . PHE A 1 236 ? -22.127 -3.947 8.246 1.00 97.25 236 PHE A O 1
ATOM 1854 N N . THR A 1 237 ? -21.205 -5.564 9.461 1.00 97.25 237 THR A N 1
ATOM 1855 C CA . THR A 1 237 ? -19.819 -5.071 9.378 1.00 97.25 237 THR A CA 1
ATOM 1856 C C . THR A 1 237 ? -18.853 -6.254 9.325 1.00 97.25 237 THR A C 1
ATOM 1858 O O . THR A 1 237 ? -19.244 -7.406 9.528 1.00 97.25 237 THR A O 1
ATOM 1861 N N . PHE A 1 238 ? -17.571 -6.000 9.064 1.00 97.31 238 PHE A N 1
ATOM 1862 C CA . PHE A 1 238 ? -16.556 -7.038 9.203 1.00 97.31 238 PHE A CA 1
ATOM 1863 C C . PHE A 1 238 ? -16.386 -7.441 10.678 1.00 97.31 238 PHE A C 1
ATOM 1865 O O . PHE A 1 238 ? -16.368 -6.591 11.568 1.00 97.31 238 PHE A O 1
ATOM 1872 N N . ILE A 1 239 ? -16.197 -8.739 10.940 1.00 96.69 239 ILE A N 1
ATOM 1873 C CA . ILE A 1 239 ? -16.186 -9.323 12.296 1.00 96.69 239 ILE A CA 1
ATOM 1874 C C . ILE A 1 239 ? -15.220 -8.635 13.273 1.00 96.69 239 ILE A C 1
ATOM 1876 O O . ILE A 1 239 ? -15.491 -8.593 14.472 1.00 96.69 239 ILE A O 1
ATOM 1880 N N . ALA A 1 240 ? -14.134 -8.042 12.764 1.00 97.88 240 ALA A N 1
ATOM 1881 C CA . ALA A 1 240 ? -13.156 -7.316 13.568 1.00 97.88 240 ALA A CA 1
ATOM 1882 C C . ALA A 1 240 ? -13.775 -6.224 14.456 1.00 97.88 240 ALA A C 1
ATOM 1884 O O . ALA A 1 240 ? -13.241 -5.961 15.529 1.00 97.88 240 ALA A O 1
ATOM 1885 N N . THR A 1 241 ? -14.885 -5.595 14.048 1.00 98.06 241 THR A N 1
ATOM 1886 C CA . THR A 1 241 ? -15.536 -4.560 14.865 1.00 98.06 241 THR A CA 1
ATOM 1887 C C . THR A 1 241 ? -16.127 -5.143 16.151 1.00 98.06 241 THR A C 1
ATOM 1889 O O . THR A 1 241 ? -15.875 -4.618 17.232 1.00 98.06 241 THR A O 1
ATOM 1892 N N . GLY A 1 242 ? -16.873 -6.249 16.049 1.00 97.62 242 GLY A N 1
ATOM 1893 C CA . GLY A 1 242 ? -17.447 -6.936 17.211 1.00 97.62 242 GLY A CA 1
ATOM 1894 C C . GLY A 1 242 ? -16.388 -7.649 18.056 1.00 97.62 242 GLY A C 1
ATOM 1895 O O . GLY A 1 242 ? -16.419 -7.556 19.281 1.00 97.62 242 GLY A O 1
ATOM 1896 N N . ASP A 1 243 ? -15.413 -8.295 17.407 1.00 97.75 243 ASP A N 1
ATOM 1897 C CA . ASP A 1 243 ? -14.276 -8.938 18.083 1.00 97.75 243 ASP A CA 1
ATOM 1898 C C . ASP A 1 243 ? -13.479 -7.935 18.928 1.00 97.75 243 ASP A C 1
ATOM 1900 O O . ASP A 1 243 ? -13.148 -8.214 20.079 1.00 97.75 243 ASP A O 1
ATOM 1904 N N . ALA A 1 244 ? -13.237 -6.728 18.407 1.00 98.50 244 ALA A N 1
ATOM 1905 C CA . ALA A 1 244 ? -12.522 -5.694 19.146 1.00 98.50 244 ALA A CA 1
ATOM 1906 C C . ALA A 1 244 ? -13.262 -5.235 20.415 1.00 98.50 244 ALA A C 1
ATOM 1908 O O . ALA A 1 244 ? -12.615 -4.984 21.433 1.00 98.50 244 ALA A O 1
ATOM 1909 N N . ILE A 1 245 ? -14.598 -5.156 20.376 1.00 98.56 245 ILE A N 1
ATOM 1910 C CA . ILE A 1 245 ? -15.436 -4.811 21.537 1.00 98.56 245 ILE A CA 1
ATOM 1911 C C . ILE A 1 245 ? -15.310 -5.882 22.625 1.00 98.56 245 ILE A C 1
ATOM 1913 O O . ILE A 1 245 ? -15.013 -5.555 23.775 1.00 98.56 245 ILE A O 1
ATOM 1917 N N . LEU A 1 246 ? -15.438 -7.156 22.243 1.00 98.19 246 LEU A N 1
ATOM 1918 C CA . LEU A 1 246 ? -15.293 -8.289 23.161 1.00 98.19 246 LEU A CA 1
ATOM 1919 C C . LEU A 1 246 ? -13.881 -8.357 23.758 1.00 98.19 246 LEU A C 1
ATOM 1921 O O . LEU A 1 246 ? -13.717 -8.510 24.966 1.00 98.19 246 LEU A O 1
ATOM 1925 N N . ARG A 1 247 ? -12.840 -8.171 22.934 1.00 98.31 247 ARG A N 1
ATOM 1926 C CA . ARG A 1 247 ? -11.435 -8.126 23.382 1.00 98.31 247 ARG A CA 1
ATOM 1927 C C . ARG A 1 247 ? -11.138 -6.953 24.319 1.00 98.31 247 ARG A C 1
ATOM 1929 O O . ARG A 1 247 ? -10.182 -7.028 25.088 1.00 98.31 247 ARG A O 1
ATOM 1936 N N . ALA A 1 248 ? -11.928 -5.882 24.260 1.00 98.25 248 ALA A N 1
ATOM 1937 C CA . ALA A 1 248 ? -11.851 -4.763 25.193 1.00 98.25 248 ALA A CA 1
ATOM 1938 C C . ALA A 1 248 ? -12.662 -4.986 26.488 1.00 98.25 248 ALA A C 1
ATOM 1940 O O . ALA A 1 248 ? -12.600 -4.140 27.379 1.00 98.25 248 ALA A O 1
ATOM 1941 N N . GLY A 1 249 ? -13.373 -6.114 26.617 1.00 97.94 249 GLY A N 1
ATOM 1942 C CA . GLY A 1 249 ? -14.142 -6.506 27.803 1.00 97.94 249 GLY A CA 1
ATOM 1943 C C . GLY A 1 249 ? -15.619 -6.101 27.786 1.00 97.94 249 GLY A C 1
ATOM 1944 O O . GLY A 1 249 ? -16.315 -6.384 28.750 1.00 97.94 249 GLY A O 1
ATOM 1945 N N . ALA A 1 250 ? -16.098 -5.455 26.719 1.00 98.50 250 ALA A N 1
ATOM 1946 C CA . ALA A 1 250 ? -17.477 -4.980 26.591 1.00 98.50 250 ALA A CA 1
ATOM 1947 C C . ALA A 1 250 ? -18.347 -5.938 25.760 1.00 98.50 250 ALA A C 1
ATOM 1949 O O . ALA A 1 250 ? -17.839 -6.779 25.015 1.00 98.50 250 ALA A O 1
ATOM 1950 N N . THR A 1 251 ? -19.668 -5.755 25.819 1.00 98.56 251 THR A N 1
ATOM 1951 C CA . THR A 1 251 ? -20.634 -6.505 25.003 1.00 98.56 251 THR A CA 1
ATOM 1952 C C . THR A 1 251 ? -21.092 -5.679 23.789 1.00 98.56 251 THR A C 1
ATOM 1954 O O . THR A 1 251 ? -21.565 -4.549 23.953 1.00 98.56 251 THR A O 1
ATOM 1957 N N . PRO A 1 252 ? -20.999 -6.209 22.551 1.00 98.00 252 PRO A N 1
ATOM 1958 C CA . PRO A 1 252 ? -21.552 -5.547 21.374 1.00 98.00 252 PRO A CA 1
ATOM 1959 C C . PRO A 1 252 ? -23.079 -5.456 21.448 1.00 98.00 252 PRO A C 1
ATOM 1961 O O . PRO A 1 252 ? -23.766 -6.466 21.602 1.00 98.00 252 PRO A O 1
ATOM 1964 N N . LEU A 1 253 ? -23.613 -4.250 21.270 1.00 97.94 253 LEU A N 1
ATOM 1965 C CA . LEU A 1 253 ? -25.037 -4.010 21.065 1.00 97.94 253 LEU A CA 1
ATOM 1966 C C . LEU A 1 253 ? -25.280 -3.721 19.584 1.00 97.94 253 LEU A C 1
ATOM 1968 O O . LEU A 1 253 ? -24.873 -2.677 19.076 1.00 97.94 253 LEU A O 1
ATOM 1972 N N . PHE A 1 254 ? -25.928 -4.652 18.885 1.00 97.44 254 PHE A N 1
ATOM 1973 C CA . PHE A 1 254 ? -26.149 -4.520 17.449 1.00 97.44 254 PHE A CA 1
ATOM 1974 C C . PHE A 1 254 ? -27.342 -3.620 17.122 1.00 97.44 254 PHE A C 1
ATOM 1976 O O . PHE A 1 254 ? -28.460 -3.857 17.579 1.00 97.44 254 PHE A O 1
ATOM 1983 N N . VAL A 1 255 ? -27.083 -2.624 16.281 1.00 97.38 255 VAL A N 1
ATOM 1984 C CA . VAL A 1 255 ? -28.055 -1.725 15.657 1.00 97.38 255 VAL A CA 1
ATOM 1985 C C . VAL A 1 255 ? -28.041 -1.961 14.145 1.00 97.38 255 VAL A C 1
ATOM 1987 O O . VAL A 1 255 ? -27.010 -2.317 13.562 1.00 97.38 255 VAL A O 1
ATOM 1990 N N . ASP A 1 256 ? -29.207 -1.831 13.520 1.00 97.38 256 ASP A N 1
ATOM 1991 C CA . ASP A 1 256 ? -29.376 -2.091 12.092 1.00 97.38 256 ASP A CA 1
ATOM 1992 C C . ASP A 1 256 ? -28.752 -0.984 11.221 1.00 97.38 256 ASP A C 1
ATOM 1994 O O . ASP A 1 256 ? -28.367 0.084 11.709 1.00 97.38 256 ASP A O 1
ATOM 1998 N N . ILE A 1 257 ? -28.622 -1.258 9.928 1.00 97.94 257 ILE A N 1
ATOM 1999 C CA . ILE A 1 257 ? -28.064 -0.329 8.938 1.00 97.94 257 ILE A CA 1
ATOM 2000 C C . ILE A 1 257 ? -29.145 0.449 8.182 1.00 97.94 257 ILE A C 1
ATOM 2002 O O . ILE A 1 257 ? -30.306 0.038 8.122 1.00 97.94 257 ILE A O 1
ATOM 2006 N N . ASP A 1 258 ? -28.761 1.562 7.559 1.00 97.00 258 ASP A N 1
ATOM 2007 C CA . ASP A 1 258 ? -29.545 2.152 6.475 1.00 97.00 258 ASP A CA 1
ATOM 2008 C C . ASP A 1 258 ? -29.292 1.323 5.197 1.00 97.00 258 ASP A C 1
ATOM 2010 O O . ASP A 1 258 ? -28.144 1.160 4.776 1.00 97.00 258 ASP A O 1
ATOM 2014 N N . PRO A 1 259 ? -30.333 0.763 4.552 1.00 96.31 259 PRO A N 1
ATOM 2015 C CA . PRO A 1 259 ? -30.164 -0.072 3.363 1.00 96.31 259 PRO A CA 1
ATOM 2016 C C . PRO A 1 259 ? -29.669 0.691 2.123 1.00 96.31 259 PRO A C 1
ATOM 2018 O O . PRO A 1 259 ? -29.339 0.053 1.123 1.00 96.31 259 PRO A O 1
ATOM 2021 N N . ASN A 1 260 ? -29.650 2.029 2.144 1.00 97.44 260 ASN A N 1
ATOM 2022 C CA . ASN A 1 260 ? -29.203 2.843 1.014 1.00 97.44 260 ASN A CA 1
ATOM 2023 C C . ASN A 1 260 ? -27.681 3.015 0.970 1.00 97.44 260 ASN A C 1
ATOM 2025 O O . ASN A 1 260 ? -27.121 3.119 -0.122 1.00 97.44 260 ASN A O 1
ATOM 2029 N N . ASP A 1 261 ? -27.019 3.067 2.126 1.00 96.75 261 ASP A N 1
ATOM 2030 C CA . ASP A 1 261 ? -25.572 3.295 2.220 1.00 96.75 261 ASP A CA 1
ATOM 2031 C C . ASP A 1 261 ? -24.818 2.205 2.996 1.00 96.75 261 ASP A C 1
ATOM 2033 O O . ASP A 1 261 ? -23.587 2.182 2.977 1.00 96.75 261 ASP A O 1
ATOM 2037 N N . PHE A 1 262 ? -25.553 1.275 3.611 1.00 97.06 262 PHE A N 1
ATOM 2038 C CA . PHE A 1 262 ? -25.048 0.171 4.419 1.00 97.06 262 PHE A CA 1
ATOM 2039 C C . PHE A 1 262 ? -24.279 0.598 5.681 1.00 97.06 262 PHE A C 1
ATOM 2041 O O . PHE A 1 262 ? -23.565 -0.221 6.266 1.00 97.06 262 PHE A O 1
ATOM 2048 N N . ASN A 1 263 ? -24.431 1.849 6.126 1.00 97.25 263 ASN A N 1
ATOM 2049 C CA . ASN A 1 263 ? -23.871 2.339 7.384 1.00 97.25 263 ASN A CA 1
ATOM 2050 C C . ASN A 1 263 ? -24.868 2.189 8.535 1.00 97.25 263 ASN A C 1
ATOM 2052 O O . ASN A 1 263 ? -26.057 1.960 8.341 1.00 97.25 263 ASN A O 1
ATOM 2056 N N . LEU A 1 264 ? -24.369 2.323 9.764 1.00 96.06 264 LEU A N 1
ATOM 2057 C CA . LEU A 1 264 ? -25.175 2.215 10.979 1.00 96.06 264 LEU A CA 1
ATOM 2058 C C . LEU A 1 264 ? -26.251 3.315 11.031 1.00 96.06 264 LEU A C 1
ATOM 2060 O O . LEU A 1 264 ? -25.927 4.497 10.924 1.00 96.06 264 LEU A O 1
ATOM 2064 N N . ASN A 1 265 ? -27.514 2.920 11.221 1.00 93.88 265 ASN A N 1
ATOM 2065 C CA . ASN A 1 265 ? -28.661 3.828 11.262 1.00 93.88 265 ASN A CA 1
ATOM 2066 C C . ASN A 1 265 ? -28.854 4.369 12.689 1.00 93.88 265 ASN A C 1
ATOM 2068 O O . ASN A 1 265 ? -29.367 3.657 13.558 1.00 93.88 265 ASN A O 1
ATOM 2072 N N . VAL A 1 266 ? -28.372 5.595 12.932 1.00 79.38 266 VAL A N 1
ATOM 2073 C CA . VAL A 1 266 ? -28.418 6.288 14.237 1.00 79.38 266 VAL A CA 1
ATOM 2074 C C . VAL A 1 266 ? -29.547 7.307 14.284 1.00 79.38 266 VAL A C 1
ATOM 2076 O O . VAL A 1 266 ? -29.609 8.154 13.365 1.00 79.38 266 VAL A O 1
#

Foldseek 3Di:
DQAEEEEFLVLLLCLQQVHDPVVLVVVVLVCLVVVSHAYAYEQVCPVVSVVVNVVVVVVDPDPRGDGDPPSVCSNVVRYDYDYDDDVQDPDDDDNRLSSSQRSCVPLPVQHEYADPCVVSRVSYNYDHSVRVSVVVVVVVVPDDPPDDPDDVVVVCSVCVVVVVVVVVVCVVVVCPPPDPVQVVVFVVVCVVVVHPTDHDDDDPLVVLLCVLLVVCCVPPVGSADAQDAEDEDAPQDPCSNQVSCVSRHYHYDHAAADPVPRGGDD

Mean predicted aligned error: 9.93 Å

Nearest PDB structures (foldseek):
  2oga-assembly1_A  TM=9.724E-01  e=4.330E-05  Streptomyces venezuelae
  3bn1-assembly1_A  TM=9.550E-01  e=3.296E-04  Caulobacter vibrioides CB15
  3bb8-assembly1_B  TM=8.902E-01  e=4.407E-02  unclassified
  5k1r-assembly1_A  TM=5.503E-01  e=2.209E-01  Burkholderia pseudomallei K96243
  5k1r-assembly1_B  TM=5.289E-01  e=2.081E-01  Burkholderia pseudomallei K96243

Solvent-accessible surface area (backbone atoms only — not comparable to full-atom values): 15328 Å² total; per-residue (Å²): 129,73,51,44,35,35,55,34,66,67,48,54,49,24,41,27,34,68,33,89,67,23,68,37,45,50,52,54,50,54,37,25,71,68,70,58,29,45,37,35,35,48,45,79,48,53,65,52,48,54,52,51,52,53,51,57,57,71,75,46,97,55,99,77,68,54,75,38,67,66,52,45,52,54,50,62,75,52,35,47,71,38,85,70,68,87,90,72,81,83,79,76,100,49,73,65,67,48,48,49,49,53,43,32,59,75,77,36,71,84,27,35,36,35,27,91,60,48,85,83,43,76,92,48,58,56,23,39,40,62,55,42,50,56,52,50,54,60,44,64,76,68,57,80,87,77,79,69,94,75,62,64,66,62,53,45,66,75,43,37,70,65,51,51,51,52,51,53,54,43,60,77,67,68,48,87,71,90,28,72,68,51,61,51,48,21,55,50,50,10,61,74,71,73,45,95,70,48,82,88,66,97,41,75,45,54,48,49,24,53,54,46,19,53,49,22,30,73,74,74,71,33,69,46,45,48,68,86,41,73,44,83,48,48,79,80,58,67,66,53,63,53,51,21,35,46,75,20,30,24,32,68,39,74,42,60,57,36,90,88,79,59,44,72,61,126

Secondary structure (DSSP, 8-state):
-PEEEEE-HHHHHHHHHT-SSHHHHHHHHHHHHTTSEEEEEEGGGHHHHHHHHHHHHHH--STT----HHHHHHHHTTSEEEPPPGGGSSS-S-HHHHHHHHHHHHH-TTPEEE-S-GGG-TTSEEE-HHHHHHHHHHHHTTS-----S--HHHHHHHHHHHHHHHHHHHHHHT--SS-HHHHHHHHHHHHHHT-S-----S-HHHHHHHHHHHHHHHHHSSSS--TT-EEEEESSS-THHHHHHHHTTPEEEEEPBPTTT-SB--